Protein AF-G4ZH03-F1 (afdb_monomer_lite)

Organism: Phytophthora sojae (strain P6497) (NCBI:txid1094619)

Sequence (280 aa):
MASKRVHDSVGGTEAPPPRSKRARPSPDQEECKTDSQEQPSEVDASSPQFPRLQHVSFPVAIAALPHVLRLIDTMVVAPEEALVEATSTHQVEWVEQLLQRFDDCSLEGAMIQAATNGYTDVIELPLEHIDGYNSEDDEVEFDDNTKEFVRKAAEVAAEHGHCEAVQVLISLVMDFDWSRYSSAFYHTARGVLDAAAGRGHLNVVRFMVQHAHQYRYNQRFSIWASVDTLEHALAGGHLGVANFLIDYSDIFWNLKRAFVVAMERGLTTVADRIAGVFPA

Radius of gyration: 35.03 Å; chains: 1; bounding box: 109×68×81 Å

Secondary structure (DSSP, 8-state):
-----------------------------------------------TT-TTSTT-PPPHHHHT-HHHHHHHHHHSS-HHHHHHHHHHTT-HHHHHHHHHH-TT---HHHHHHHHHHT-HHHHHHHHHHSTTTT--SS-----HHHHHHHHHHHHHHHHHT-HHHHHHHHHHHHHHTTTTT-HHHHHHHHHHHHHHHHHT-HHHHHHHHHHHHHTT-TTHHHHS-SS-HHHHHHHHT-HHHHHHHHH-TTS---HHHHHHHHHHTT-HHHHHHHHHHS--

Structure (mmCIF, N/CA/C/O backbone):
data_AF-G4ZH03-F1
#
_entry.id   AF-G4ZH03-F1
#
loop_
_atom_site.group_PDB
_atom_site.id
_atom_site.type_symbol
_atom_site.label_atom_id
_atom_site.label_alt_id
_atom_site.label_comp_id
_atom_site.label_asym_id
_atom_site.label_entity_id
_atom_site.label_seq_id
_atom_site.pdbx_PDB_ins_code
_atom_site.Cartn_x
_atom_site.Cartn_y
_atom_site.Cartn_z
_atom_site.occupancy
_atom_site.B_iso_or_equiv
_atom_site.auth_seq_id
_atom_site.auth_comp_id
_atom_site.auth_asym_id
_atom_site.auth_atom_id
_atom_site.pdbx_PDB_model_num
ATOM 1 N N . MET A 1 1 ? -59.051 39.241 15.535 1.00 37.59 1 MET A N 1
ATOM 2 C CA . MET A 1 1 ? -60.348 39.749 16.034 1.00 37.59 1 MET A CA 1
ATOM 3 C C . MET A 1 1 ? -61.392 38.666 15.835 1.00 37.59 1 MET A C 1
ATOM 5 O O . MET A 1 1 ? -61.512 38.155 14.732 1.00 37.59 1 MET A O 1
ATOM 9 N N . ALA A 1 2 ? -62.069 38.261 16.907 1.00 40.03 2 ALA A N 1
ATOM 10 C CA . ALA A 1 2 ? -63.106 37.236 16.885 1.00 40.03 2 ALA A CA 1
ATOM 11 C C . ALA A 1 2 ? -64.421 37.774 16.294 1.00 40.03 2 ALA A C 1
ATOM 13 O O . ALA A 1 2 ? -64.786 38.917 16.569 1.00 40.03 2 ALA A O 1
ATOM 14 N N . SER A 1 3 ? -65.181 36.932 15.586 1.00 38.19 3 SER A N 1
ATOM 15 C CA . SER A 1 3 ? -66.647 37.026 15.583 1.00 38.19 3 SER A CA 1
ATOM 16 C C . SER A 1 3 ? -67.334 35.723 15.177 1.00 38.19 3 SER A C 1
ATOM 18 O O . SER A 1 3 ? -67.000 35.089 14.183 1.00 38.19 3 SER A O 1
ATOM 20 N N . LYS A 1 4 ? -68.300 35.359 16.025 1.00 39.44 4 LYS A N 1
ATOM 21 C CA . LYS A 1 4 ? -69.277 34.265 15.948 1.00 39.44 4 LYS A CA 1
ATOM 22 C C . LYS A 1 4 ? -70.401 34.581 14.945 1.00 39.44 4 LYS A C 1
ATOM 24 O O . LYS A 1 4 ? -70.803 35.739 14.879 1.00 39.44 4 LYS A O 1
ATOM 29 N N . ARG A 1 5 ? -71.032 33.544 14.371 1.00 37.03 5 ARG A N 1
ATOM 30 C CA . ARG A 1 5 ? -72.437 33.073 14.595 1.00 37.03 5 ARG A CA 1
ATOM 31 C C . ARG A 1 5 ? -72.860 32.128 13.439 1.00 37.03 5 ARG A C 1
ATOM 33 O O . ARG A 1 5 ? -72.549 32.450 12.303 1.00 37.03 5 ARG A O 1
ATOM 40 N N . VAL A 1 6 ? -73.266 30.865 13.678 1.00 39.19 6 VAL A N 1
ATOM 41 C CA . VAL A 1 6 ? -74.638 30.281 13.892 1.00 39.19 6 VAL A CA 1
ATOM 42 C C . VAL A 1 6 ? -75.653 30.691 12.799 1.00 39.19 6 VAL A C 1
ATOM 44 O O . VAL A 1 6 ? -75.675 31.872 12.486 1.00 39.19 6 VAL A O 1
ATOM 47 N N . HIS A 1 7 ? -76.500 29.878 12.143 1.00 33.81 7 HIS A N 1
ATOM 48 C CA . HIS A 1 7 ? -77.295 28.646 12.386 1.00 33.81 7 HIS A CA 1
ATOM 49 C C . HIS A 1 7 ? -77.498 27.909 11.014 1.00 33.81 7 HIS A C 1
ATOM 51 O O . HIS A 1 7 ? -77.170 28.499 9.992 1.00 33.81 7 HIS A O 1
ATOM 57 N N . ASP A 1 8 ? -77.901 26.635 10.860 1.00 34.84 8 ASP A N 1
ATOM 58 C CA . ASP A 1 8 ? -79.232 26.070 11.160 1.00 34.84 8 ASP A CA 1
ATOM 59 C C . ASP A 1 8 ? -79.299 24.526 11.044 1.00 34.84 8 ASP A C 1
ATOM 61 O O . ASP A 1 8 ? -78.566 23.899 10.279 1.00 34.84 8 ASP A O 1
ATOM 65 N N . SER A 1 9 ? -80.239 23.953 11.806 1.00 36.44 9 SER A N 1
ATOM 66 C CA . SER A 1 9 ? -80.643 22.538 11.915 1.00 36.44 9 SER A CA 1
ATOM 67 C C . SER A 1 9 ? -81.849 22.197 11.035 1.00 36.44 9 SER A C 1
ATOM 69 O O . SER A 1 9 ? -82.765 23.004 11.000 1.00 36.44 9 SER A O 1
ATOM 71 N N . VAL A 1 10 ? -81.942 20.952 10.537 1.00 38.72 10 VAL A N 1
ATOM 72 C CA . VAL A 1 10 ? -83.151 20.077 10.426 1.00 38.72 10 VAL A CA 1
ATOM 73 C C . VAL A 1 10 ? -82.599 18.642 10.238 1.00 38.72 10 VAL A C 1
ATOM 75 O O . VAL A 1 10 ? -81.635 18.495 9.500 1.00 38.72 10 VAL A O 1
ATOM 78 N N . GLY A 1 11 ? -83.022 17.514 10.822 1.00 32.78 11 GLY A N 1
ATOM 79 C CA . GLY A 1 11 ? -84.207 17.034 11.552 1.00 32.78 11 GLY A CA 1
ATOM 80 C C . GLY A 1 11 ? -84.363 15.544 11.156 1.00 32.78 11 GLY A C 1
ATOM 81 O O . GLY A 1 11 ? -84.365 15.245 9.970 1.00 32.78 11 GLY A O 1
ATOM 82 N N . GLY A 1 12 ? -84.220 14.573 12.065 1.00 33.25 12 GLY A N 1
ATOM 83 C CA . GLY A 1 12 ? -85.318 13.746 12.608 1.00 33.25 12 GLY A CA 1
ATOM 84 C C . GLY A 1 12 ? -84.914 12.253 12.541 1.00 33.25 12 GLY A C 1
ATOM 85 O O . GLY A 1 12 ? -84.505 11.793 11.484 1.00 33.25 12 GLY A O 1
ATOM 86 N N . THR A 1 13 ? -84.663 11.567 13.665 1.00 34.50 13 THR A N 1
ATOM 87 C CA . THR A 1 13 ? -85.585 10.764 14.513 1.00 34.50 13 THR A CA 1
ATOM 88 C C . THR A 1 13 ? -86.041 9.427 13.919 1.00 34.50 13 THR A C 1
ATOM 90 O O . THR A 1 13 ? -86.937 9.423 13.089 1.00 34.50 13 THR A O 1
ATOM 93 N N . GLU A 1 14 ? -85.550 8.310 14.474 1.00 34.59 14 GLU A N 1
ATOM 94 C CA . GLU A 1 14 ? -86.408 7.306 15.134 1.00 34.59 14 GLU A CA 1
ATOM 95 C C . GLU A 1 14 ? -85.600 6.368 16.055 1.00 34.59 14 GLU A C 1
ATOM 97 O O . GLU A 1 14 ? -84.402 6.166 15.870 1.00 34.59 14 GLU A O 1
ATOM 102 N N . ALA A 1 15 ? -86.256 5.899 17.120 1.00 38.66 15 ALA A N 1
ATOM 103 C CA . ALA A 1 15 ? -85.684 5.346 18.353 1.00 38.66 15 ALA A CA 1
ATOM 104 C C . ALA A 1 15 ? -86.186 3.880 18.613 1.00 38.66 15 ALA A C 1
ATOM 106 O O . ALA A 1 15 ? -86.500 3.209 17.639 1.00 38.66 15 ALA A O 1
ATOM 107 N N . PRO A 1 16 ? -86.210 3.297 19.840 1.00 50.12 16 PRO A N 1
ATOM 108 C CA . PRO A 1 16 ? -85.557 2.015 20.192 1.00 50.12 16 PRO A CA 1
ATOM 109 C C . PRO A 1 16 ? -86.577 0.969 20.770 1.00 50.12 16 PRO A C 1
ATOM 111 O O . PRO A 1 16 ? -87.725 0.999 20.340 1.00 50.12 16 PRO A O 1
ATOM 114 N N . PRO A 1 17 ? -86.340 0.243 21.898 1.00 57.06 17 PRO A N 1
ATOM 115 C CA . PRO A 1 17 ? -85.502 -0.932 22.257 1.00 57.06 17 PRO A CA 1
ATOM 116 C C . PRO A 1 17 ? -86.393 -2.198 22.572 1.00 57.06 17 PRO A C 1
ATOM 118 O O . PRO A 1 17 ? -87.499 -2.227 22.039 1.00 57.06 17 PRO A O 1
ATOM 121 N N . PRO A 1 18 ? -86.029 -3.249 23.380 1.00 45.78 18 PRO A N 1
ATOM 122 C CA . PRO A 1 18 ? -85.791 -3.183 24.846 1.00 45.78 18 PRO A CA 1
ATOM 123 C C . PRO A 1 18 ? -84.731 -4.159 25.446 1.00 45.78 18 PRO A C 1
ATOM 125 O O . PRO A 1 18 ? -84.159 -5.021 24.788 1.00 45.78 18 PRO A O 1
ATOM 128 N N . ARG A 1 19 ? -84.482 -3.982 26.757 1.00 43.66 19 ARG A N 1
ATOM 129 C CA . ARG A 1 19 ? -83.575 -4.720 27.672 1.00 43.66 19 ARG A CA 1
ATOM 130 C C . ARG A 1 19 ? -84.264 -5.883 28.419 1.00 43.66 19 ARG A C 1
ATOM 132 O O . ARG A 1 19 ? -85.450 -5.786 28.716 1.00 43.66 19 ARG A O 1
ATOM 139 N N . SER A 1 20 ? -83.469 -6.801 28.989 1.00 39.31 20 SER A N 1
ATOM 140 C CA . SER A 1 20 ? -83.768 -7.523 30.255 1.00 39.31 20 SER A CA 1
ATOM 141 C C . SER A 1 20 ? -82.471 -7.811 31.052 1.00 39.31 20 SER A C 1
ATOM 143 O O . SER A 1 20 ? -81.579 -8.467 30.533 1.00 39.31 20 SER A O 1
ATOM 145 N N . LYS A 1 21 ? -82.193 -7.099 32.166 1.00 35.06 21 LYS A N 1
ATOM 146 C CA . LYS A 1 21 ? -82.279 -7.506 33.607 1.00 35.06 21 LYS A CA 1
ATOM 147 C C . LYS A 1 21 ? -81.437 -8.759 33.972 1.00 35.06 21 LYS A C 1
ATOM 149 O O . LYS A 1 21 ? -81.804 -9.850 33.582 1.00 35.06 21 LYS A O 1
ATOM 154 N N . ARG A 1 22 ? -80.230 -8.618 34.556 1.00 35.16 22 ARG A N 1
ATOM 155 C CA . ARG A 1 22 ? -79.824 -8.488 35.994 1.00 35.16 22 ARG A CA 1
ATOM 156 C C . ARG A 1 22 ? -79.696 -9.830 36.747 1.00 35.16 22 ARG A C 1
ATOM 158 O O . ARG A 1 22 ? -80.719 -10.427 37.035 1.00 35.16 22 ARG A O 1
ATOM 165 N N . ALA A 1 23 ? -78.483 -10.164 37.218 1.00 31.31 23 ALA A N 1
ATOM 166 C CA . ALA A 1 23 ? -78.208 -10.699 38.568 1.00 31.31 23 ALA A CA 1
ATOM 167 C C . ALA A 1 23 ? -76.690 -10.692 38.884 1.00 31.31 23 ALA A C 1
ATOM 169 O O . ALA A 1 23 ? -75.885 -11.118 38.065 1.00 31.31 23 ALA A O 1
ATOM 170 N N . ARG A 1 24 ? -76.321 -10.202 40.075 1.00 38.62 24 ARG A N 1
ATOM 171 C CA . ARG A 1 24 ? -75.054 -10.476 40.789 1.00 38.62 24 ARG A CA 1
ATOM 172 C C . ARG A 1 24 ? -75.364 -11.508 41.882 1.00 38.62 24 ARG A C 1
ATOM 174 O O . ARG A 1 24 ? -76.485 -11.478 42.393 1.00 38.62 24 ARG A O 1
ATOM 181 N N . PRO A 1 25 ? -74.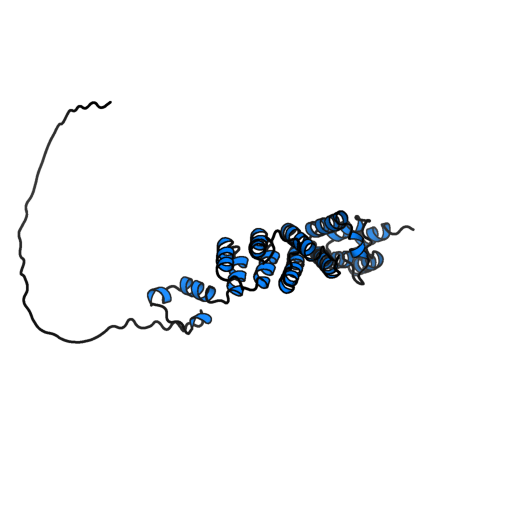358 -12.258 42.350 1.00 34.28 25 PRO A N 1
ATOM 182 C CA . PRO A 1 25 ? -74.110 -12.274 43.791 1.00 34.28 25 PRO A CA 1
ATOM 183 C C . PRO A 1 25 ? -72.637 -12.000 44.140 1.00 34.28 25 PRO A C 1
ATOM 185 O O . PRO A 1 25 ? -71.744 -12.133 43.306 1.00 34.28 25 PRO A O 1
ATOM 188 N N . SER A 1 26 ? -72.433 -11.531 45.370 1.00 34.38 26 SER A N 1
ATOM 189 C CA . SER A 1 26 ? -71.150 -11.187 46.004 1.00 34.38 26 SER A CA 1
ATOM 190 C C . SER A 1 26 ? -70.662 -12.366 46.898 1.00 34.38 26 SER A C 1
ATOM 192 O O . SER A 1 26 ? -71.326 -13.402 46.889 1.00 34.38 26 SER A O 1
ATOM 194 N N . PRO A 1 27 ? -69.513 -12.248 47.600 1.00 51.78 27 PRO A N 1
ATOM 195 C CA . PRO A 1 27 ? -68.621 -13.351 47.975 1.00 51.78 27 PRO A CA 1
ATOM 196 C C . PRO A 1 27 ? -69.028 -14.058 49.270 1.00 51.78 27 PRO A C 1
ATOM 198 O O . PRO A 1 27 ? -69.738 -13.461 50.067 1.00 51.78 27 PRO A O 1
ATOM 201 N N . ASP A 1 28 ? -68.509 -15.271 49.479 1.00 32.44 28 ASP A N 1
ATOM 202 C CA . ASP A 1 28 ? -68.025 -15.766 50.774 1.00 32.44 28 ASP A CA 1
ATOM 203 C C . ASP A 1 28 ? -67.171 -17.039 50.582 1.00 32.44 28 ASP A C 1
ATOM 205 O O . ASP A 1 28 ? -67.213 -17.687 49.537 1.00 32.44 28 ASP A O 1
ATOM 209 N N . GLN A 1 29 ? -66.324 -17.272 51.583 1.00 33.84 29 GLN A N 1
ATOM 210 C CA . GLN A 1 29 ? -65.170 -18.177 51.726 1.00 33.84 29 GLN A CA 1
ATOM 211 C C . GLN A 1 29 ? -65.578 -19.666 51.562 1.00 33.84 29 GLN A C 1
ATOM 213 O O . GLN A 1 29 ? -66.751 -19.987 51.689 1.00 33.84 29 GLN A O 1
ATOM 218 N N . GLU A 1 30 ? -64.728 -20.649 51.234 1.00 30.81 30 GLU A N 1
ATOM 219 C CA . GLU A 1 30 ? -63.523 -21.102 51.941 1.00 30.81 30 GLU A CA 1
ATOM 220 C C . GLU A 1 30 ? -62.939 -22.353 51.207 1.00 30.81 30 GLU A C 1
ATOM 222 O O . GLU A 1 30 ? -63.647 -23.006 50.442 1.00 30.81 30 GLU A O 1
ATOM 227 N N . GLU A 1 31 ? -61.676 -22.697 51.498 1.00 30.06 31 GLU A N 1
ATOM 228 C CA . GLU A 1 31 ? -60.995 -24.006 51.311 1.00 30.06 31 GLU A CA 1
ATOM 229 C C . GLU A 1 31 ? -60.071 -24.293 50.094 1.00 30.06 31 GLU A C 1
ATOM 231 O O . GLU A 1 31 ? -60.436 -24.764 49.020 1.00 30.06 31 GLU A O 1
ATOM 236 N N . CYS A 1 32 ? -58.788 -24.067 50.399 1.00 27.78 32 CYS A N 1
ATOM 237 C CA . CYS A 1 32 ? -57.536 -24.750 50.050 1.00 27.78 32 CYS A CA 1
ATOM 238 C C . CYS A 1 32 ? -57.583 -26.128 49.341 1.00 27.78 32 CYS A C 1
ATOM 240 O O . CYS A 1 32 ? -58.191 -27.068 49.852 1.00 27.78 32 CYS A O 1
ATOM 242 N N . LYS A 1 33 ? -56.770 -26.283 48.275 1.00 30.16 33 LYS A N 1
ATOM 243 C CA . LYS A 1 33 ? -55.969 -27.496 47.970 1.00 30.16 33 LYS A CA 1
ATOM 244 C C . LYS A 1 33 ? -54.867 -27.221 46.921 1.00 30.16 33 LYS A C 1
ATOM 246 O O . LYS A 1 33 ? -55.130 -27.166 45.729 1.00 30.16 33 LYS A O 1
ATOM 251 N N . THR A 1 34 ? -53.666 -26.974 47.451 1.00 29.42 34 THR A N 1
ATOM 252 C CA . THR A 1 34 ? -52.316 -27.464 47.070 1.00 29.42 34 THR A CA 1
ATOM 253 C C . THR A 1 34 ? -51.963 -27.849 45.623 1.00 29.42 34 THR A C 1
ATOM 255 O O . THR A 1 34 ? -52.596 -28.726 45.045 1.00 29.42 34 THR A O 1
ATOM 258 N N . ASP A 1 35 ? -50.813 -27.298 45.200 1.00 31.41 35 ASP A N 1
ATOM 259 C CA . ASP A 1 35 ? -49.758 -27.821 44.308 1.00 31.41 35 ASP A CA 1
ATOM 260 C C . ASP A 1 35 ? -50.177 -28.363 42.934 1.00 31.41 35 ASP A C 1
ATOM 262 O O . ASP A 1 35 ? -50.787 -29.415 42.790 1.00 31.41 35 ASP A O 1
ATOM 266 N N . SER A 1 36 ? -49.729 -27.749 41.839 1.00 30.64 36 SER A N 1
ATOM 267 C CA . SER A 1 36 ? -48.338 -27.926 41.410 1.00 30.64 36 SER A CA 1
ATOM 268 C C . SER A 1 36 ? -47.853 -26.747 40.562 1.00 30.64 36 SER A C 1
ATOM 270 O O . SER A 1 36 ? -48.523 -26.323 39.623 1.00 30.64 36 SER A O 1
ATOM 272 N N . GLN A 1 37 ? -46.666 -26.241 40.894 1.00 31.97 37 GLN A N 1
ATOM 273 C CA . GLN A 1 37 ? -45.878 -25.326 40.073 1.00 31.97 37 GLN A CA 1
ATOM 274 C C . GLN A 1 37 ? -45.575 -25.978 38.713 1.00 31.97 37 GLN A C 1
ATOM 276 O O . GLN A 1 37 ? -44.757 -26.892 38.639 1.00 31.97 37 GLN A O 1
ATOM 281 N N . GLU A 1 38 ? -46.172 -25.484 37.628 1.00 36.06 38 GLU A N 1
ATOM 282 C CA . GLU A 1 38 ? -45.558 -25.604 36.303 1.00 36.06 38 GLU A CA 1
ATOM 283 C C . GLU A 1 38 ? -44.379 -24.627 36.258 1.00 36.06 38 GLU A C 1
ATOM 285 O O . GLU A 1 38 ? -44.519 -23.438 35.969 1.00 36.06 38 GLU A O 1
ATOM 290 N N . GLN A 1 39 ? -43.198 -25.130 36.620 1.00 30.47 39 GLN A N 1
ATOM 291 C CA . GLN A 1 39 ? -41.945 -24.504 36.220 1.00 30.47 39 GLN A CA 1
ATOM 292 C C . GLN A 1 39 ? -41.901 -24.479 34.683 1.00 30.47 39 GLN A C 1
ATOM 294 O O . GLN A 1 39 ? -42.125 -25.527 34.069 1.00 30.47 39 GLN A O 1
ATOM 299 N N . PRO A 1 40 ? -41.611 -23.336 34.034 1.00 35.59 40 PRO A N 1
ATOM 300 C CA . PRO A 1 40 ? -41.305 -23.331 32.614 1.00 35.59 40 PRO A CA 1
ATOM 301 C C . PRO A 1 40 ? -40.044 -24.169 32.435 1.00 35.59 40 PRO A C 1
ATOM 303 O O . PRO A 1 40 ? -38.983 -23.804 32.937 1.00 35.59 40 PRO A O 1
ATOM 306 N N . SER A 1 41 ? -40.189 -25.317 31.780 1.00 39.25 41 SER A N 1
ATOM 307 C CA . SER A 1 41 ? -39.089 -26.215 31.452 1.00 39.25 41 SER A CA 1
ATOM 308 C C . SER A 1 41 ? -37.983 -25.420 30.764 1.00 39.25 41 SER A C 1
ATOM 310 O O . SER A 1 41 ? -38.211 -24.848 29.693 1.00 39.25 41 SER A O 1
ATOM 312 N N . GLU A 1 42 ? -36.814 -25.375 31.398 1.00 43.22 42 GLU A N 1
ATOM 313 C CA . GLU A 1 42 ? -35.584 -24.846 30.826 1.00 43.22 42 GLU A CA 1
ATOM 314 C C . GLU A 1 42 ? -35.342 -25.559 29.494 1.00 43.22 42 GLU A C 1
ATOM 316 O O . GLU A 1 42 ? -35.106 -26.767 29.441 1.00 43.22 42 GLU A O 1
ATOM 321 N N . VAL A 1 43 ? -35.495 -24.822 28.394 1.00 46.50 43 VAL A N 1
ATOM 322 C CA . VAL A 1 43 ? -35.087 -25.307 27.080 1.00 46.50 43 VAL A CA 1
ATOM 323 C C . VAL A 1 43 ? -33.572 -25.318 27.120 1.00 46.50 43 VAL A C 1
ATOM 325 O O . VAL A 1 43 ? -32.944 -24.262 27.161 1.00 46.50 43 VAL A O 1
ATOM 328 N N . ASP A 1 44 ? -33.015 -26.520 27.192 1.00 44.78 44 ASP A N 1
ATOM 329 C CA . ASP A 1 44 ? -31.584 -26.757 27.197 1.00 44.78 44 ASP A CA 1
ATOM 330 C C . ASP A 1 44 ? -30.970 -26.103 25.949 1.00 44.78 44 ASP A C 1
ATOM 332 O O . ASP A 1 44 ? -31.150 -26.563 24.818 1.00 44.78 44 ASP A O 1
ATOM 336 N N . ALA A 1 45 ? -30.284 -24.976 26.155 1.00 46.56 45 ALA A N 1
ATOM 337 C CA . ALA A 1 45 ? -29.610 -24.211 25.110 1.00 46.56 45 ALA A CA 1
ATOM 338 C C . ALA A 1 45 ? -28.376 -24.950 24.548 1.00 46.56 45 ALA A C 1
ATOM 340 O O . ALA A 1 45 ? -27.668 -24.405 23.702 1.00 46.56 45 ALA A O 1
ATOM 341 N N . SER A 1 46 ? -28.151 -26.205 24.959 1.00 48.03 46 SER A N 1
ATOM 342 C CA . SER A 1 46 ? -27.103 -27.132 24.507 1.00 48.03 46 SER A CA 1
ATOM 343 C C . SER A 1 46 ? -27.259 -27.604 23.052 1.00 48.03 46 SER A C 1
ATOM 345 O O . SER A 1 46 ? -26.980 -28.754 22.712 1.00 48.03 46 SER A O 1
ATOM 347 N N . SER A 1 47 ? -27.700 -26.727 22.149 1.00 53.44 47 SER A N 1
ATOM 348 C CA . SER A 1 47 ? -27.604 -26.983 20.715 1.00 53.44 47 SER A CA 1
ATOM 349 C C . SER A 1 47 ? -26.161 -26.737 20.250 1.00 53.44 47 SER A C 1
ATOM 351 O O . SER A 1 47 ? -25.607 -25.675 20.532 1.00 53.44 47 SER A O 1
ATOM 353 N N . PRO A 1 48 ? -25.550 -27.638 19.454 1.00 56.47 48 PRO A N 1
ATOM 354 C CA . PRO A 1 48 ? -24.189 -27.468 18.920 1.00 56.47 48 PRO A CA 1
ATOM 355 C C . PRO A 1 48 ? -24.047 -26.292 17.933 1.00 56.47 48 PRO A C 1
ATOM 357 O O . PRO A 1 48 ? -22.986 -26.094 17.351 1.00 56.47 48 PRO A O 1
ATOM 360 N N . GLN A 1 49 ? -25.119 -25.526 17.724 1.00 67.31 49 GLN A N 1
ATOM 361 C CA . GLN A 1 49 ? -25.203 -24.408 16.795 1.00 67.31 49 GLN A CA 1
ATOM 362 C C . GLN A 1 49 ? -24.593 -23.107 17.347 1.00 67.31 49 GLN A C 1
ATOM 364 O O . GLN A 1 49 ? -24.215 -22.260 16.545 1.00 67.31 49 GLN A O 1
ATOM 369 N N . PHE A 1 50 ? -24.464 -22.963 18.675 1.00 72.00 50 PHE A N 1
ATOM 370 C CA . PHE A 1 50 ? -23.949 -21.753 19.341 1.00 72.00 50 PHE A CA 1
ATOM 371 C C . PHE A 1 50 ? -22.907 -22.128 20.408 1.00 72.00 50 PHE A C 1
ATOM 373 O O . PHE A 1 50 ? -23.234 -22.253 21.592 1.00 72.00 50 PHE A O 1
ATOM 380 N N . PRO A 1 51 ? -21.655 -22.409 20.005 1.00 69.00 51 PRO A N 1
ATOM 381 C CA . PRO A 1 51 ? -20.641 -22.973 20.890 1.00 69.00 51 PRO A CA 1
ATOM 382 C C . PRO A 1 51 ? -20.243 -22.047 22.044 1.00 69.00 51 PRO A C 1
ATOM 384 O O . PRO A 1 51 ? -19.808 -22.543 23.081 1.00 69.00 51 PRO A O 1
ATOM 387 N N . ARG A 1 52 ? -20.423 -20.727 21.907 1.00 69.06 52 ARG A N 1
ATOM 388 C CA . ARG A 1 52 ? -20.044 -19.750 22.939 1.00 69.06 52 ARG A CA 1
ATOM 389 C C . ARG A 1 52 ? -21.159 -19.520 23.961 1.00 69.06 52 ARG A C 1
ATOM 391 O O . ARG A 1 52 ? -20.901 -19.006 25.045 1.00 69.06 52 ARG A O 1
ATOM 398 N N . LEU A 1 53 ? -22.382 -19.956 23.656 1.00 77.50 53 LEU A N 1
ATOM 399 C CA . LEU A 1 53 ? -23.558 -19.817 24.520 1.00 77.50 53 LEU A CA 1
ATOM 400 C C . LEU A 1 53 ? -23.905 -21.082 25.319 1.00 77.50 53 LEU A C 1
ATOM 402 O O . LEU A 1 53 ? -24.872 -21.074 26.075 1.00 77.50 53 LEU A O 1
ATOM 406 N N . GLN A 1 54 ? -23.109 -22.152 25.204 1.00 68.31 54 GLN A N 1
ATOM 407 C CA . GLN A 1 54 ? -23.398 -23.473 25.795 1.00 68.31 54 GLN A CA 1
ATOM 408 C C . GLN A 1 54 ? -23.557 -23.476 27.323 1.00 68.31 54 GLN A C 1
ATOM 410 O O . GLN A 1 54 ? -24.130 -24.406 27.883 1.00 68.31 54 GLN A O 1
ATOM 415 N N . HIS A 1 55 ? -23.046 -22.456 28.011 1.00 70.44 55 HIS A N 1
ATOM 416 C CA . HIS A 1 55 ? -23.106 -22.344 29.471 1.00 70.44 55 HIS A CA 1
ATOM 417 C C . HIS A 1 55 ? -24.019 -21.208 29.953 1.00 70.44 55 HIS A C 1
ATOM 419 O O . HIS A 1 55 ? -24.041 -20.905 31.145 1.00 70.44 55 HIS A O 1
ATOM 425 N N . VAL A 1 56 ? -24.767 -20.572 29.043 1.00 75.00 56 VAL A N 1
ATOM 426 C CA . VAL A 1 56 ? -25.631 -19.426 29.344 1.00 75.00 56 VAL A CA 1
ATOM 427 C C . VAL A 1 56 ? -27.094 -19.823 29.174 1.00 75.00 56 VAL A C 1
ATOM 429 O O . VAL A 1 56 ? -27.541 -20.190 28.090 1.00 75.00 56 VAL A O 1
ATOM 432 N N . SER A 1 57 ? -27.868 -19.725 30.254 1.00 79.25 57 SER A N 1
ATOM 433 C CA . SER A 1 57 ? -29.310 -19.970 30.236 1.00 79.25 57 SER A CA 1
ATOM 434 C C . SER A 1 57 ? -30.063 -18.706 29.818 1.00 79.25 57 SER A C 1
ATOM 436 O O . SER A 1 57 ? -30.040 -17.700 30.533 1.00 79.25 57 SER A O 1
ATOM 438 N N . PHE A 1 58 ? -30.771 -18.760 28.691 1.00 81.31 58 PHE A N 1
ATOM 439 C CA . PHE A 1 58 ? -31.646 -17.676 28.243 1.00 81.31 58 PHE A CA 1
ATOM 440 C C . PHE A 1 58 ? -33.104 -17.940 28.641 1.00 81.31 58 PHE A C 1
ATOM 442 O O . PHE A 1 58 ? -33.545 -19.090 28.629 1.00 81.31 58 PHE A O 1
ATOM 449 N N . PRO A 1 59 ? -33.900 -16.892 28.930 1.00 88.88 59 PRO A N 1
ATOM 450 C CA . PRO A 1 59 ? -35.347 -17.027 29.048 1.00 88.88 59 PRO A CA 1
ATOM 451 C C . PRO A 1 59 ? -35.947 -17.702 27.808 1.00 88.88 59 PRO A C 1
ATOM 453 O O . PRO A 1 59 ? -35.527 -17.416 26.686 1.00 88.88 59 PRO A O 1
ATOM 456 N N . VAL A 1 60 ? -36.981 -18.531 27.994 1.00 83.12 60 VAL A N 1
ATOM 457 C CA . VAL A 1 60 ? -37.618 -19.343 26.931 1.00 83.12 60 VAL A CA 1
ATOM 458 C C . VAL A 1 60 ? -37.963 -18.524 25.677 1.00 83.12 60 VAL A C 1
ATOM 460 O O . VAL A 1 60 ? -37.769 -18.988 24.557 1.00 83.12 60 VAL A O 1
ATOM 463 N N . ALA A 1 61 ? -38.420 -17.281 25.853 1.00 85.19 61 ALA A N 1
ATOM 464 C CA . ALA A 1 61 ? -38.762 -16.384 24.748 1.00 85.19 61 ALA A CA 1
ATOM 465 C C . ALA A 1 61 ? -37.560 -16.009 23.860 1.00 85.19 61 ALA A C 1
ATOM 467 O O . ALA A 1 61 ? -37.725 -15.839 22.658 1.00 85.19 61 ALA A O 1
ATOM 468 N N . ILE A 1 62 ? -36.364 -15.889 24.441 1.00 81.19 62 ILE A N 1
ATOM 469 C CA . ILE A 1 62 ? -35.123 -15.562 23.725 1.00 81.19 62 ILE A CA 1
ATOM 470 C C . ILE A 1 62 ? -34.505 -16.838 23.145 1.00 81.19 62 ILE A C 1
ATOM 472 O O . ILE A 1 62 ? -34.081 -16.842 21.992 1.00 81.19 62 ILE A O 1
ATOM 476 N N . ALA A 1 63 ? -34.534 -17.941 23.900 1.00 82.69 63 ALA A N 1
ATOM 477 C CA . ALA A 1 63 ? -34.056 -19.245 23.439 1.00 82.69 63 ALA A CA 1
ATOM 478 C C . ALA A 1 63 ? -34.805 -19.746 22.184 1.00 82.69 63 ALA A C 1
ATOM 480 O O . ALA A 1 63 ? -34.234 -20.430 21.339 1.00 82.69 63 ALA A O 1
ATOM 481 N N . ALA A 1 64 ? -36.077 -19.363 22.027 1.00 84.25 64 ALA A N 1
ATOM 482 C CA . ALA A 1 64 ? -36.908 -19.708 20.875 1.00 84.25 64 ALA A CA 1
ATOM 483 C C . ALA A 1 64 ? -36.609 -18.896 19.597 1.00 84.25 64 ALA A C 1
ATOM 485 O O . ALA A 1 64 ? -37.253 -19.125 18.571 1.00 84.25 64 ALA A O 1
ATOM 486 N N . LEU A 1 65 ? -35.668 -17.944 19.631 1.00 86.31 65 LEU A N 1
ATOM 487 C CA . LEU A 1 65 ? -35.333 -17.060 18.511 1.00 86.31 65 LEU A CA 1
ATOM 488 C C . LEU A 1 65 ? -33.896 -17.336 18.018 1.00 86.31 65 LEU A C 1
ATOM 490 O O . LEU A 1 65 ? -32.960 -16.659 18.444 1.00 86.31 65 LEU A O 1
ATOM 494 N N . PRO A 1 66 ? -33.682 -18.270 17.066 1.00 81.25 66 PRO A N 1
ATOM 495 C CA . PRO A 1 66 ? -32.337 -18.667 16.629 1.00 81.25 66 PRO A CA 1
ATOM 496 C C . PRO A 1 66 ? -31.515 -17.524 16.025 1.00 81.25 66 PRO A C 1
ATOM 498 O O . PRO A 1 66 ? -30.296 -17.505 16.139 1.00 81.25 66 PRO A O 1
ATOM 501 N N . HIS A 1 67 ? -32.172 -16.552 15.386 1.00 80.69 67 HIS A N 1
ATOM 502 C CA . HIS A 1 67 ? -31.508 -15.366 14.842 1.00 80.69 67 HIS A CA 1
ATOM 503 C C . HIS A 1 67 ? -31.009 -14.425 15.947 1.00 80.69 67 HIS A C 1
ATOM 505 O O . HIS A 1 67 ? -29.958 -13.818 15.769 1.00 80.69 67 HIS A O 1
ATOM 511 N N . VAL A 1 68 ? -31.724 -14.341 17.078 1.00 82.50 68 VAL A N 1
ATOM 512 C CA . VAL A 1 68 ? -31.303 -13.578 18.263 1.00 82.50 68 VAL A CA 1
ATOM 513 C C . VAL A 1 68 ? -30.170 -14.304 18.975 1.00 82.50 68 VAL A C 1
ATOM 515 O O . VAL A 1 68 ? -29.171 -13.674 19.286 1.00 82.50 68 VAL A O 1
ATOM 518 N N . LEU A 1 69 ? -30.271 -15.622 19.169 1.00 83.00 69 LEU A N 1
ATOM 519 C CA . LEU A 1 69 ? -29.177 -16.414 19.741 1.00 83.00 69 LEU A CA 1
ATOM 520 C C . LEU A 1 69 ? -27.911 -16.345 18.887 1.00 83.00 69 LEU A C 1
ATOM 522 O O . LEU A 1 69 ? -26.834 -16.181 19.440 1.00 83.00 69 LEU A O 1
ATOM 526 N N . ARG A 1 70 ? -28.033 -16.384 17.554 1.00 73.56 70 ARG A N 1
ATOM 527 C CA . ARG A 1 70 ? -26.902 -16.150 16.651 1.00 73.56 70 ARG A CA 1
ATOM 528 C C . ARG A 1 70 ? -26.312 -14.762 16.858 1.00 73.56 70 ARG A C 1
ATOM 530 O O . ARG A 1 70 ? -25.108 -14.654 16.977 1.00 73.56 70 ARG A O 1
ATOM 537 N N . LEU A 1 71 ? -27.145 -13.723 16.938 1.00 69.56 71 LEU A N 1
ATOM 538 C CA . LEU A 1 71 ? -26.670 -12.364 17.194 1.00 69.56 71 LEU A CA 1
ATOM 539 C C . LEU A 1 71 ? -25.925 -12.282 18.534 1.00 69.56 71 LEU A C 1
ATOM 541 O O . LEU A 1 71 ? -24.854 -11.703 18.594 1.00 69.56 71 LEU A O 1
ATOM 545 N N . ILE A 1 72 ? -26.450 -12.913 19.587 1.00 78.44 72 ILE A N 1
ATOM 546 C CA . ILE A 1 72 ? -25.812 -12.946 20.906 1.00 78.44 72 ILE A CA 1
ATOM 547 C C . ILE A 1 72 ? -24.502 -13.749 20.859 1.00 78.44 72 ILE A C 1
ATOM 549 O O . ILE A 1 72 ? -23.497 -13.264 21.352 1.00 78.44 72 ILE A O 1
ATOM 553 N N . ASP A 1 73 ? -24.459 -14.923 20.226 1.00 75.81 73 ASP A N 1
ATOM 554 C CA . ASP A 1 73 ? -23.236 -15.730 20.040 1.00 75.81 73 ASP A CA 1
ATOM 555 C C . ASP A 1 73 ? -22.173 -14.966 19.222 1.00 75.81 73 ASP A C 1
ATOM 557 O O . ASP A 1 73 ? -20.984 -15.017 19.538 1.00 75.81 73 ASP A O 1
ATOM 561 N N . THR A 1 74 ? -22.617 -14.181 18.230 1.00 64.31 74 THR A N 1
ATOM 562 C CA . THR A 1 74 ? -21.813 -13.242 17.425 1.00 64.31 74 THR A CA 1
ATOM 563 C C . THR A 1 74 ? -21.439 -11.954 18.170 1.00 64.31 74 THR A C 1
ATOM 565 O O . THR A 1 74 ? -20.550 -11.247 17.717 1.00 64.31 74 THR A O 1
ATOM 568 N N . MET A 1 75 ? -22.063 -11.629 19.304 1.00 64.31 75 MET A N 1
ATOM 569 C CA . MET A 1 75 ? -21.714 -10.462 20.133 1.00 64.31 75 MET A CA 1
ATOM 570 C C . MET A 1 75 ? -20.975 -10.835 21.426 1.00 64.31 75 MET A C 1
ATOM 572 O O . MET A 1 75 ? -20.336 -9.978 22.025 1.00 64.31 75 MET A O 1
ATOM 576 N N . VAL A 1 76 ? -20.999 -12.105 21.846 1.00 68.38 76 VAL A N 1
ATOM 577 C CA . VAL A 1 76 ? -20.224 -12.664 22.980 1.00 68.38 76 VAL A CA 1
ATOM 578 C C . VAL A 1 76 ? -18.769 -12.949 22.569 1.00 68.38 76 VAL A C 1
ATOM 580 O O . VAL A 1 76 ? -18.071 -13.796 23.123 1.00 68.38 76 VAL A O 1
ATOM 583 N N . VAL A 1 77 ? -18.286 -12.234 21.564 1.00 71.06 77 VAL A N 1
ATOM 584 C CA . VAL A 1 77 ? -16.937 -12.386 21.044 1.00 71.06 77 VAL A CA 1
ATOM 585 C C . VAL A 1 77 ? -16.002 -11.418 21.745 1.00 71.06 77 VAL A C 1
ATOM 587 O O . VAL A 1 77 ? -16.443 -10.399 22.276 1.00 71.06 77 VAL A O 1
ATOM 590 N N . ALA A 1 78 ? -14.710 -11.742 21.759 1.00 78.75 78 ALA A N 1
ATOM 591 C CA . ALA A 1 78 ? -13.687 -10.779 22.131 1.00 78.75 78 ALA A CA 1
ATOM 592 C C . ALA A 1 78 ? -13.892 -9.478 21.317 1.00 78.75 78 ALA A C 1
ATOM 594 O O . ALA A 1 78 ? -14.280 -9.561 20.143 1.00 78.75 78 ALA A O 1
ATOM 595 N N . PRO A 1 79 ? -13.712 -8.290 21.922 1.00 80.44 79 PRO A N 1
ATOM 596 C CA . PRO A 1 79 ? -14.027 -7.016 21.275 1.00 80.44 79 PRO A CA 1
ATOM 597 C C . PRO A 1 79 ? -13.296 -6.841 19.936 1.00 80.44 79 PRO A C 1
ATOM 599 O O . PRO A 1 79 ? -13.848 -6.242 19.019 1.00 80.44 79 PRO A O 1
ATOM 602 N N . GLU A 1 80 ? -12.116 -7.445 19.778 1.00 84.38 80 GLU A N 1
ATOM 603 C CA . GLU A 1 80 ? -11.338 -7.446 18.538 1.00 84.38 80 GLU A CA 1
ATOM 604 C C . GLU A 1 80 ? -12.048 -8.207 17.407 1.00 84.38 80 GLU A C 1
ATOM 606 O O . GLU A 1 80 ? -12.126 -7.729 16.278 1.00 84.38 80 GLU A O 1
ATOM 611 N N . GLU A 1 81 ? -12.613 -9.383 17.693 1.00 84.38 81 GLU A N 1
ATOM 612 C CA . GLU A 1 81 ? -13.371 -10.160 16.703 1.00 84.38 81 GLU A CA 1
ATOM 613 C C . GLU A 1 81 ? -14.699 -9.469 16.356 1.00 84.38 81 GLU A C 1
ATOM 615 O O . GLU A 1 81 ? -15.119 -9.488 15.199 1.00 84.38 81 GLU A O 1
ATOM 620 N N . ALA A 1 82 ? -15.347 -8.827 17.336 1.00 85.25 82 ALA A N 1
ATOM 621 C CA . ALA A 1 82 ? -16.541 -8.020 17.089 1.00 85.25 82 ALA A CA 1
ATOM 622 C C . ALA A 1 82 ? -16.224 -6.817 16.186 1.00 85.25 82 ALA A C 1
ATOM 624 O O . ALA A 1 82 ? -16.998 -6.510 15.282 1.00 85.25 82 ALA A O 1
ATOM 625 N N . LEU A 1 83 ? -15.065 -6.179 16.379 1.00 88.69 83 LEU A N 1
ATOM 626 C CA . LEU A 1 83 ? -14.600 -5.072 15.545 1.00 88.69 83 LEU A CA 1
ATOM 627 C C . LEU A 1 83 ? -14.302 -5.531 14.110 1.00 88.69 83 LEU A C 1
ATOM 629 O O . LEU A 1 83 ? -14.689 -4.863 13.149 1.00 88.69 83 LEU A O 1
ATOM 633 N N . VAL A 1 84 ? -13.675 -6.701 13.950 1.00 90.00 84 VAL A N 1
ATOM 634 C CA . VAL A 1 84 ? -13.450 -7.324 12.635 1.00 90.00 84 VAL A CA 1
ATOM 635 C C . VAL A 1 84 ? -14.774 -7.624 11.932 1.00 90.00 84 VAL A C 1
ATOM 637 O O . VAL A 1 84 ? -14.894 -7.345 10.742 1.00 90.00 84 VAL A O 1
ATOM 640 N N . GLU A 1 85 ? -15.777 -8.146 12.640 1.00 88.25 85 GLU A N 1
ATOM 641 C CA . GLU A 1 85 ? -17.096 -8.445 12.064 1.00 88.25 85 GLU A CA 1
ATOM 642 C C . GLU A 1 85 ? -17.891 -7.172 11.718 1.00 88.25 85 GLU A C 1
ATOM 644 O O . GLU A 1 85 ? -18.530 -7.077 10.666 1.00 88.25 85 GLU A O 1
ATOM 649 N N . ALA A 1 86 ? -17.818 -6.144 12.563 1.00 90.38 86 ALA A N 1
ATOM 650 C CA . ALA A 1 86 ? -18.408 -4.842 12.269 1.00 90.38 86 ALA A CA 1
ATOM 651 C C . ALA A 1 86 ? -17.791 -4.231 11.002 1.00 90.38 86 ALA A C 1
ATOM 653 O O . ALA A 1 86 ? -18.504 -3.755 10.117 1.00 90.38 86 ALA A O 1
ATOM 654 N N . THR A 1 87 ? -16.469 -4.343 10.869 1.00 91.81 87 THR A N 1
ATOM 655 C CA . THR A 1 87 ? -15.727 -3.914 9.680 1.00 91.81 87 THR A CA 1
ATOM 656 C C . THR A 1 87 ? -16.082 -4.764 8.459 1.00 91.81 87 THR A C 1
ATOM 658 O O . THR A 1 87 ? -16.315 -4.220 7.383 1.00 91.81 87 THR A O 1
ATOM 661 N N . SER A 1 88 ? -16.166 -6.094 8.596 1.00 89.38 88 SER A N 1
ATOM 662 C CA . SER A 1 88 ? -16.478 -7.013 7.490 1.00 89.38 88 SER A CA 1
ATOM 663 C C . SER A 1 88 ? -17.865 -6.745 6.898 1.00 89.38 88 SER A C 1
ATOM 665 O O . SER A 1 88 ? -18.060 -6.850 5.686 1.00 89.38 88 SER A O 1
ATOM 667 N N . THR A 1 89 ? -18.805 -6.329 7.748 1.00 89.94 89 THR A N 1
ATOM 668 C CA . THR A 1 89 ? -20.171 -5.948 7.373 1.00 89.94 89 THR A CA 1
ATOM 669 C C . THR A 1 89 ? -20.331 -4.462 7.035 1.00 89.94 89 THR A C 1
ATOM 671 O O . THR A 1 89 ? -21.441 -4.042 6.711 1.00 89.94 89 THR A O 1
ATOM 674 N N . HIS A 1 90 ? -19.241 -3.683 7.073 1.00 92.62 90 HIS A N 1
ATOM 675 C CA . HIS A 1 90 ? -19.197 -2.232 6.832 1.00 92.62 90 HIS A CA 1
ATOM 676 C C . HIS A 1 90 ? -20.179 -1.430 7.708 1.00 92.62 90 HIS A C 1
ATOM 678 O O . HIS A 1 90 ? -20.749 -0.423 7.294 1.00 92.62 90 HIS A O 1
ATOM 684 N N . GLN A 1 91 ? -20.407 -1.881 8.942 1.00 90.19 91 GLN A N 1
ATOM 685 C CA . GLN A 1 91 ? -21.283 -1.201 9.896 1.00 90.19 91 GLN A CA 1
ATOM 686 C C . GLN A 1 91 ? -20.508 -0.123 10.658 1.00 90.19 91 GLN A C 1
ATOM 688 O O . GLN A 1 91 ? -20.100 -0.322 11.798 1.00 90.19 91 GLN A O 1
ATOM 693 N N . VAL A 1 92 ? -20.328 1.031 10.017 1.00 91.31 92 VAL A N 1
ATOM 694 C CA . VAL A 1 92 ? -19.550 2.179 10.519 1.00 91.31 92 VAL A CA 1
ATOM 695 C C . VAL A 1 92 ? -19.975 2.609 11.933 1.00 91.31 92 VAL A C 1
ATOM 697 O O . VAL A 1 92 ? -19.137 2.703 12.823 1.00 91.31 92 VAL A O 1
ATOM 700 N N . GLU A 1 93 ? -21.281 2.769 12.181 1.00 89.75 93 GLU A N 1
ATOM 701 C CA . GLU A 1 93 ? -21.804 3.130 13.514 1.00 89.75 93 GLU A CA 1
ATOM 702 C C . GLU A 1 93 ? -21.502 2.061 14.575 1.00 89.75 93 GLU A C 1
ATOM 704 O O . GLU A 1 93 ? -21.313 2.374 15.749 1.00 89.75 93 GLU A O 1
ATOM 709 N N . TRP A 1 94 ? -21.472 0.785 14.179 1.00 88.88 94 TRP A N 1
ATOM 710 C CA . TRP A 1 94 ? -21.154 -0.305 15.097 1.00 88.88 94 TRP A CA 1
ATOM 711 C C . TRP A 1 94 ? -19.660 -0.318 15.432 1.00 88.88 94 TRP A C 1
ATOM 713 O O . TRP A 1 94 ? -19.309 -0.495 16.597 1.00 88.88 94 TRP A O 1
ATOM 723 N N . VAL A 1 95 ? -18.794 -0.059 14.447 1.00 89.44 95 VAL A N 1
ATOM 724 C CA . VAL A 1 95 ? -17.352 0.133 14.666 1.00 89.44 95 VAL A CA 1
ATOM 725 C C . VAL A 1 95 ? -17.120 1.279 15.651 1.00 89.44 95 VAL A C 1
ATOM 727 O O . VAL A 1 95 ? -16.440 1.083 16.652 1.00 89.44 95 VAL A O 1
ATOM 730 N N . GLU A 1 96 ? -17.740 2.439 15.429 1.00 88.56 96 GLU A N 1
ATOM 731 C CA . GLU A 1 96 ? -17.599 3.606 16.306 1.00 88.56 96 GLU A CA 1
ATOM 732 C C . GLU A 1 96 ? -18.048 3.304 17.746 1.00 88.56 96 GLU A C 1
ATOM 734 O O . GLU A 1 96 ? -17.334 3.596 18.703 1.00 88.56 96 GLU A O 1
ATOM 739 N N . GLN A 1 97 ? -19.196 2.641 17.916 1.00 87.19 97 GLN A N 1
ATOM 740 C CA . GLN A 1 97 ? -19.682 2.233 19.238 1.00 87.19 97 GLN A CA 1
ATOM 741 C C . GLN A 1 97 ? -18.735 1.261 19.948 1.00 87.19 97 GLN A C 1
ATOM 743 O O . GLN A 1 97 ? -18.613 1.315 21.172 1.00 87.19 97 GLN A O 1
ATOM 748 N N . LEU A 1 98 ? -18.093 0.352 19.207 1.00 86.69 98 LEU A N 1
ATOM 749 C CA . LEU A 1 98 ? -17.116 -0.576 19.772 1.00 86.69 98 LEU A CA 1
ATOM 750 C C . LEU A 1 98 ? -15.845 0.162 20.205 1.00 86.69 98 LEU A C 1
ATOM 752 O O . LEU A 1 98 ? -15.391 -0.070 21.323 1.00 86.69 98 LEU A O 1
ATOM 756 N N . LEU A 1 99 ? -15.336 1.084 19.382 1.00 85.75 99 LEU A N 1
ATOM 757 C CA . LEU A 1 99 ? -14.167 1.908 19.706 1.00 85.75 99 LEU A CA 1
ATOM 758 C C . LEU A 1 99 ? -14.411 2.792 20.935 1.00 85.75 99 LEU A C 1
ATOM 760 O O . LEU A 1 99 ? -13.586 2.811 21.834 1.00 85.75 99 LEU A O 1
ATOM 764 N N . GLN A 1 100 ? -15.579 3.437 21.034 1.00 85.19 100 GLN A N 1
ATOM 765 C CA . GLN A 1 100 ? -15.959 4.250 22.201 1.00 85.19 100 GLN A CA 1
ATOM 766 C C . GLN A 1 100 ? -16.157 3.434 23.488 1.00 85.19 100 GLN A C 1
ATOM 768 O O . GLN A 1 100 ? -16.208 3.990 24.587 1.00 85.19 100 GLN A O 1
ATOM 773 N N . ARG A 1 101 ? -16.412 2.125 23.364 1.00 83.62 101 ARG A N 1
ATOM 774 C CA . ARG A 1 101 ? -16.708 1.251 24.505 1.00 83.62 101 ARG A CA 1
ATOM 775 C C . ARG A 1 101 ? -15.473 0.515 25.016 1.00 83.62 101 ARG A C 1
ATOM 777 O O . ARG A 1 101 ? -15.460 0.168 26.205 1.00 83.62 101 ARG A O 1
ATOM 784 N N . PHE A 1 102 ? -14.527 0.231 24.124 1.00 80.50 102 PHE A N 1
ATOM 785 C CA . PHE A 1 102 ? -13.349 -0.602 24.337 1.00 80.50 102 PHE A CA 1
ATOM 786 C C . PHE A 1 102 ? -12.088 0.110 23.832 1.00 80.50 102 PHE A C 1
ATOM 788 O O . PHE A 1 102 ? -11.547 -0.236 22.784 1.00 80.50 102 PHE A O 1
ATOM 795 N N . ASP A 1 103 ? -11.602 1.060 24.621 1.00 71.81 103 ASP A N 1
ATOM 796 C CA . ASP A 1 103 ? -10.455 1.907 24.266 1.00 71.81 103 ASP A CA 1
ATOM 797 C C . ASP A 1 103 ? -9.143 1.103 24.080 1.00 71.81 103 ASP A C 1
ATOM 799 O O . ASP A 1 103 ? -8.281 1.492 23.303 1.00 71.81 103 ASP A O 1
ATOM 803 N N . ASP A 1 104 ? -9.021 -0.066 24.726 1.00 71.06 104 ASP A N 1
ATOM 804 C CA . ASP A 1 104 ? -7.814 -0.916 24.702 1.00 71.06 104 ASP A CA 1
ATOM 805 C C . ASP A 1 104 ? -7.860 -2.058 23.655 1.00 71.06 104 ASP A C 1
ATOM 807 O O . ASP A 1 104 ? -7.073 -3.008 23.728 1.00 71.06 104 ASP A O 1
ATOM 811 N N . CYS A 1 105 ? -8.816 -2.056 22.717 1.00 76.50 105 CYS A N 1
ATOM 812 C CA . CYS A 1 105 ? -8.951 -3.158 21.758 1.00 76.50 105 CYS A CA 1
ATOM 813 C C . CYS A 1 105 ? -7.869 -3.131 20.661 1.00 76.50 105 CYS A C 1
ATOM 815 O O . CYS A 1 105 ? -7.491 -2.082 20.144 1.00 76.50 105 CYS A O 1
ATOM 817 N N . SER A 1 106 ? -7.375 -4.310 20.262 1.00 83.44 106 SER A N 1
ATOM 818 C CA . SER A 1 106 ? -6.429 -4.398 19.143 1.00 83.44 106 SER A CA 1
ATOM 819 C C . SER A 1 106 ? -7.114 -4.047 17.822 1.00 83.44 106 SER A C 1
ATOM 821 O O . SER A 1 106 ? -8.025 -4.745 17.368 1.00 83.44 106 SER A O 1
ATOM 823 N N . LEU A 1 107 ? -6.621 -2.994 17.170 1.00 85.50 107 LEU A N 1
ATOM 824 C CA . LEU A 1 107 ? -7.135 -2.507 15.890 1.00 85.50 107 LEU A CA 1
ATOM 825 C C . LEU A 1 107 ? -6.587 -3.275 14.679 1.00 85.50 107 LEU A C 1
ATOM 827 O O . LEU A 1 107 ? -7.086 -3.081 13.571 1.00 85.50 107 LEU A O 1
ATOM 831 N N . GLU A 1 108 ? -5.592 -4.154 14.859 1.00 88.81 108 GLU A N 1
ATOM 832 C CA . GLU A 1 108 ? -4.888 -4.811 13.746 1.00 88.81 108 GLU A CA 1
ATOM 833 C C . GLU A 1 108 ? -5.864 -5.521 12.794 1.00 88.81 108 GLU A C 1
ATOM 835 O O . GLU A 1 108 ? -5.845 -5.287 11.584 1.00 88.81 108 GLU A O 1
ATOM 840 N N . GLY A 1 109 ? -6.732 -6.382 13.333 1.00 90.44 109 GLY A N 1
ATOM 841 C CA . GLY A 1 109 ? -7.651 -7.179 12.521 1.00 90.44 109 GLY A CA 1
ATOM 842 C C . GLY A 1 109 ? -8.653 -6.315 11.758 1.00 90.44 109 GLY A C 1
ATOM 843 O O . GLY A 1 109 ? -8.893 -6.544 10.572 1.00 90.44 109 GLY A O 1
ATOM 844 N N . ALA A 1 110 ? -9.215 -5.308 12.427 1.00 91.06 110 ALA A N 1
ATOM 845 C CA . ALA A 1 110 ? -10.175 -4.393 11.826 1.00 91.06 110 ALA A CA 1
ATOM 846 C C . ALA A 1 110 ? -9.523 -3.543 10.731 1.00 91.06 110 ALA A C 1
ATOM 848 O O . ALA A 1 110 ? -10.060 -3.446 9.632 1.00 91.06 110 ALA A O 1
ATOM 849 N N . MET A 1 111 ? -8.319 -3.019 10.974 1.00 91.38 111 MET A N 1
ATOM 850 C CA . MET A 1 111 ? -7.587 -2.207 10.001 1.00 91.38 111 MET A CA 1
ATOM 851 C C . MET A 1 111 ? -7.218 -3.010 8.748 1.00 91.38 111 MET A C 1
ATOM 853 O O . MET A 1 111 ? -7.436 -2.555 7.625 1.00 91.38 111 MET A O 1
ATOM 857 N N . ILE A 1 112 ? -6.716 -4.240 8.918 1.00 94.19 112 ILE A N 1
ATOM 858 C CA . ILE A 1 112 ? -6.430 -5.139 7.791 1.00 94.19 112 ILE A CA 1
ATOM 859 C C . ILE A 1 112 ? -7.711 -5.438 7.010 1.00 94.19 112 ILE A C 1
ATOM 861 O O . ILE A 1 112 ? -7.696 -5.441 5.777 1.00 94.19 112 ILE A O 1
ATOM 865 N N . GLN A 1 113 ? -8.828 -5.669 7.700 1.00 95.12 113 GLN A N 1
ATOM 866 C CA . GLN A 1 113 ? -10.092 -5.989 7.048 1.00 95.12 113 GLN A CA 1
ATOM 867 C C . GLN A 1 113 ? -10.698 -4.783 6.316 1.00 95.12 113 GLN A C 1
ATOM 869 O O . GLN A 1 113 ? -11.235 -4.940 5.217 1.00 95.12 113 GLN A O 1
ATOM 874 N N . ALA A 1 114 ? -10.563 -3.577 6.866 1.00 95.25 114 ALA A N 1
ATOM 875 C CA . ALA A 1 114 ? -10.966 -2.340 6.208 1.00 95.25 114 ALA A CA 1
ATOM 876 C C . ALA A 1 114 ? -10.117 -2.098 4.952 1.00 95.25 114 ALA A C 1
ATOM 878 O O . ALA A 1 114 ? -10.661 -1.852 3.878 1.00 95.25 114 ALA A O 1
ATOM 879 N N . ALA A 1 115 ? -8.796 -2.283 5.049 1.00 96.50 115 ALA A N 1
ATOM 880 C CA . ALA A 1 115 ? -7.868 -2.194 3.924 1.00 96.50 115 ALA A CA 1
ATOM 881 C C . ALA A 1 115 ? -8.146 -3.233 2.828 1.00 96.50 115 ALA A C 1
ATOM 883 O O . ALA A 1 115 ? -8.088 -2.905 1.645 1.00 96.50 115 ALA A O 1
ATOM 884 N N . THR A 1 116 ? -8.498 -4.463 3.213 1.00 96.62 116 THR A N 1
ATOM 885 C CA . THR A 1 116 ? -8.856 -5.553 2.287 1.00 96.62 116 THR A CA 1
ATOM 886 C C . THR A 1 116 ? -10.080 -5.210 1.439 1.00 96.62 116 THR A C 1
ATOM 888 O O . THR A 1 116 ? -10.142 -5.616 0.283 1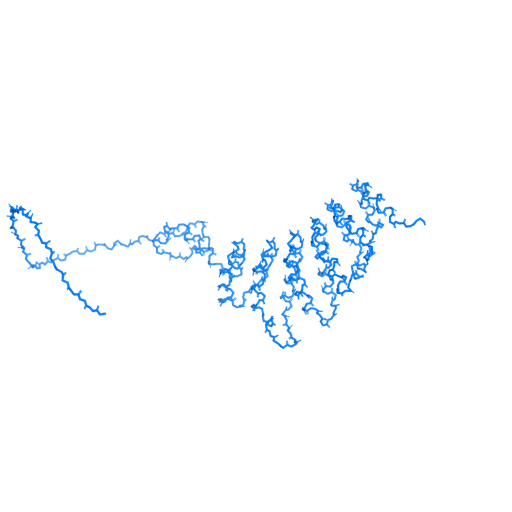.00 96.62 116 THR A O 1
ATOM 891 N N . ASN A 1 117 ? -11.041 -4.469 2.002 1.00 95.75 117 ASN A N 1
ATOM 892 C CA . ASN A 1 117 ? -12.272 -4.068 1.312 1.00 95.75 117 ASN A CA 1
ATOM 893 C C . ASN A 1 117 ? -12.238 -2.625 0.775 1.00 95.75 117 ASN A C 1
ATOM 895 O O . ASN A 1 117 ? -13.148 -2.210 0.058 1.00 95.75 117 ASN A O 1
ATOM 899 N N . GLY A 1 118 ? -11.205 -1.852 1.121 1.00 94.62 118 GLY A N 1
ATOM 900 C CA . GLY A 1 118 ? -11.065 -0.447 0.747 1.00 94.62 118 GLY A CA 1
ATOM 901 C C . GLY A 1 118 ? -12.020 0.502 1.467 1.00 94.62 118 GLY A C 1
ATOM 902 O O . GLY A 1 118 ? -12.359 1.538 0.902 1.00 94.62 118 GLY A O 1
ATOM 903 N N . TYR A 1 119 ? -12.469 0.162 2.676 1.00 95.25 119 TYR A N 1
ATOM 904 C CA . TYR A 1 119 ? -13.364 1.001 3.480 1.00 95.25 119 TYR A CA 1
ATOM 905 C C . TYR A 1 119 ? -12.586 2.152 4.122 1.00 95.25 119 TYR A C 1
ATOM 907 O O . TYR A 1 119 ? -12.096 2.035 5.240 1.00 95.25 119 TYR A O 1
ATOM 915 N N . THR A 1 120 ? -12.418 3.251 3.384 1.00 93.44 120 THR A N 1
ATOM 916 C CA . THR A 1 120 ? -11.650 4.428 3.824 1.00 93.44 120 THR A CA 1
ATOM 917 C C . THR A 1 120 ? -12.260 5.107 5.044 1.00 93.44 120 THR A C 1
ATOM 919 O O . THR A 1 120 ? -11.528 5.504 5.938 1.00 93.44 120 THR A O 1
ATOM 922 N N . ASP A 1 121 ? -13.588 5.163 5.119 1.00 92.75 121 ASP A N 1
ATOM 923 C CA . ASP A 1 121 ? -14.339 5.654 6.277 1.00 92.75 121 ASP A CA 1
ATOM 924 C C . ASP A 1 121 ? -14.029 4.850 7.548 1.00 92.75 121 ASP A C 1
ATOM 926 O O . ASP A 1 121 ? -13.793 5.417 8.611 1.00 92.75 121 ASP A O 1
ATOM 930 N N . VAL A 1 122 ? -13.953 3.523 7.432 1.00 90.50 122 VAL A N 1
ATOM 931 C CA . VAL A 1 122 ? -13.568 2.645 8.543 1.00 90.50 122 VAL A CA 1
ATOM 932 C C . VAL A 1 122 ? -12.061 2.651 8.796 1.00 90.50 122 VAL A C 1
ATOM 934 O O . VAL A 1 122 ? -11.652 2.320 9.896 1.00 90.50 122 VAL A O 1
ATOM 937 N N . ILE A 1 123 ? -11.216 3.012 7.828 1.00 91.06 123 ILE A N 1
ATOM 938 C CA . ILE A 1 123 ? -9.779 3.219 8.071 1.00 91.06 123 ILE A CA 1
ATOM 939 C C . ILE A 1 123 ? -9.569 4.495 8.882 1.00 91.06 123 ILE A C 1
ATOM 941 O O . ILE A 1 123 ? -8.779 4.482 9.814 1.00 91.06 123 ILE A O 1
ATOM 945 N N . GLU A 1 124 ? -10.271 5.579 8.557 1.00 88.88 124 GLU A N 1
ATOM 946 C CA . GLU A 1 124 ? -10.111 6.881 9.213 1.00 88.88 124 GLU A CA 1
ATOM 947 C C . GLU A 1 124 ? -10.624 6.876 10.660 1.00 88.88 124 GLU A C 1
ATOM 949 O O . GLU A 1 124 ? -9.966 7.418 11.545 1.00 88.88 124 GLU A O 1
ATOM 954 N N . LEU A 1 125 ? -11.734 6.187 10.937 1.00 86.94 125 LEU A N 1
ATOM 955 C CA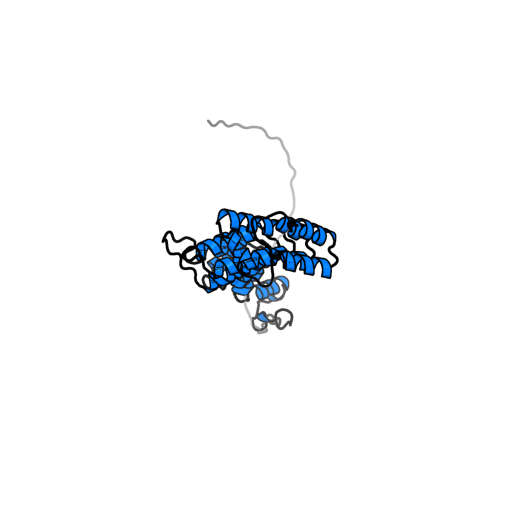 . LEU A 1 125 ? -12.353 6.164 12.268 1.00 86.94 125 LEU A CA 1
ATOM 956 C C . LEU A 1 125 ? -11.438 5.669 13.406 1.00 86.94 125 LEU A C 1
ATOM 958 O O . LEU A 1 125 ? -11.279 6.393 14.390 1.00 86.94 125 LEU A O 1
ATOM 962 N N . PRO A 1 126 ? -10.821 4.472 13.335 1.00 78.94 126 PRO A N 1
ATOM 963 C CA . PRO A 1 126 ? -9.876 4.026 14.343 1.00 78.94 126 PRO A CA 1
ATOM 964 C C . PRO A 1 126 ? -8.694 4.978 14.470 1.00 78.94 126 PRO A C 1
ATOM 966 O O . PRO A 1 126 ? -8.236 5.181 15.584 1.00 78.94 126 PRO A O 1
ATOM 969 N N . LEU A 1 127 ? -8.225 5.585 13.371 1.00 77.06 127 LEU A N 1
ATOM 970 C CA . LEU A 1 127 ? -7.076 6.495 13.398 1.00 77.06 127 LEU A CA 1
ATOM 971 C C . LEU A 1 127 ? -7.345 7.739 14.245 1.00 77.06 127 LEU A C 1
ATOM 973 O O . LEU A 1 127 ? -6.464 8.141 14.996 1.00 77.06 127 LEU A O 1
ATOM 977 N N . GLU A 1 128 ? -8.561 8.289 14.203 1.00 76.00 128 GLU A N 1
ATOM 978 C CA . GLU A 1 128 ? -8.958 9.414 15.063 1.00 76.00 128 GLU A CA 1
ATOM 979 C C . GLU A 1 128 ? -8.892 9.089 16.564 1.00 76.00 128 GLU A C 1
ATOM 981 O O . GLU A 1 128 ? -8.704 9.992 17.383 1.00 76.00 128 GLU A O 1
ATOM 986 N N . HIS A 1 129 ? -9.044 7.809 16.917 1.00 72.75 129 HIS A N 1
ATOM 987 C CA . HIS A 1 129 ? -9.028 7.315 18.294 1.00 72.75 129 HIS A CA 1
ATOM 988 C C . HIS A 1 129 ? -7.635 6.869 18.755 1.00 72.75 129 HIS A C 1
ATOM 990 O O . HIS A 1 129 ? -7.455 6.580 19.936 1.00 72.75 129 HIS A O 1
ATOM 996 N N . ILE A 1 130 ? -6.650 6.802 17.855 1.00 71.19 130 ILE A N 1
ATOM 997 C CA . ILE A 1 130 ? -5.283 6.445 18.226 1.00 71.19 130 ILE A CA 1
ATOM 998 C C . ILE A 1 130 ? -4.635 7.622 18.955 1.00 71.19 130 ILE A C 1
ATOM 1000 O O . ILE A 1 130 ? -4.640 8.759 18.468 1.00 71.19 130 ILE A O 1
ATOM 1004 N N . ASP A 1 131 ? -4.038 7.321 20.110 1.00 60.75 131 ASP A N 1
ATOM 1005 C CA . ASP A 1 131 ? -3.336 8.291 20.942 1.00 60.75 131 ASP A CA 1
ATOM 1006 C C . ASP A 1 131 ? -2.347 9.120 20.114 1.00 60.75 131 ASP A C 1
ATOM 1008 O O . ASP A 1 131 ? -1.431 8.610 19.468 1.00 60.75 131 ASP A O 1
ATOM 1012 N N . GLY A 1 132 ? -2.569 10.434 20.136 1.00 60.34 132 GLY A N 1
ATOM 1013 C CA . GLY A 1 132 ? -1.708 11.418 19.500 1.00 60.34 132 GLY A CA 1
ATOM 1014 C C . GLY A 1 132 ? -2.052 11.785 18.047 1.00 60.34 132 GLY A C 1
ATOM 1015 O O . GLY A 1 132 ? -1.557 12.801 17.569 1.00 60.34 132 GLY A O 1
ATOM 1016 N N . TYR A 1 133 ? -2.976 11.093 17.363 1.00 63.00 133 TYR A N 1
ATOM 1017 C CA . TYR A 1 133 ? -3.435 11.515 16.022 1.00 63.00 133 TYR A CA 1
ATOM 1018 C C . TYR A 1 133 ? -3.994 12.953 16.008 1.00 63.00 133 TYR A C 1
ATOM 1020 O O . TYR A 1 133 ? -3.825 13.688 15.038 1.00 63.00 133 TYR A O 1
ATOM 1028 N N . ASN A 1 134 ? -4.599 13.370 17.126 1.00 61.06 134 ASN A N 1
ATOM 1029 C CA . ASN A 1 134 ? -5.157 14.707 17.341 1.00 61.06 134 ASN A CA 1
ATOM 1030 C C . ASN A 1 134 ? -4.330 15.588 18.301 1.00 61.06 134 ASN A C 1
ATOM 1032 O O . ASN A 1 134 ? -4.801 16.661 18.688 1.00 61.06 134 ASN A O 1
ATOM 1036 N N . SER A 1 135 ? -3.140 15.162 18.748 1.00 59.22 135 SER A N 1
ATOM 1037 C CA . SER A 1 135 ? -2.333 16.003 19.641 1.00 59.22 135 SER A CA 1
ATOM 1038 C C . SER A 1 135 ? -1.592 17.070 18.841 1.00 59.22 135 SER A C 1
ATOM 1040 O O . SER A 1 135 ? -0.797 16.749 17.965 1.00 59.22 135 SER A O 1
ATOM 1042 N N . GLU A 1 136 ? -1.819 18.340 19.180 1.00 58.50 136 GLU A N 1
ATOM 1043 C CA . GLU A 1 136 ? -1.106 19.499 18.613 1.00 58.50 136 GLU A CA 1
ATOM 1044 C C . GLU A 1 136 ? 0.379 19.562 19.032 1.00 58.50 136 GLU A C 1
ATOM 1046 O O . GLU A 1 136 ? 1.100 20.466 18.610 1.00 58.50 136 GLU A O 1
ATOM 1051 N N . ASP A 1 137 ? 0.836 18.631 19.877 1.00 52.81 137 ASP A N 1
ATOM 1052 C CA . ASP A 1 137 ? 2.226 18.528 20.307 1.00 52.81 137 ASP A CA 1
ATOM 1053 C C . ASP A 1 137 ? 3.075 17.868 19.202 1.00 52.81 137 ASP A C 1
ATOM 1055 O O . ASP A 1 137 ? 2.790 16.762 18.749 1.00 52.81 137 ASP A O 1
ATOM 1059 N N . ASP A 1 138 ? 4.146 18.554 18.786 1.00 53.91 138 ASP A N 1
ATOM 1060 C CA . ASP A 1 138 ? 5.019 18.249 17.632 1.00 53.91 138 ASP A CA 1
ATOM 1061 C C . ASP A 1 138 ? 5.741 16.870 17.663 1.00 53.91 138 ASP A C 1
ATOM 1063 O O . ASP A 1 138 ? 6.488 16.540 16.739 1.00 53.91 138 ASP A O 1
ATOM 1067 N N . GLU A 1 139 ? 5.531 16.040 18.688 1.00 55.69 139 GLU A N 1
ATOM 1068 C CA . GLU A 1 139 ? 6.052 14.669 18.790 1.00 55.69 139 GLU A CA 1
ATOM 1069 C C . GLU A 1 139 ? 4.914 13.688 19.093 1.00 55.69 139 GLU A C 1
ATOM 1071 O O . GLU A 1 139 ? 4.770 13.171 20.200 1.00 55.69 139 GLU A O 1
ATOM 1076 N N . VAL A 1 140 ? 4.097 13.414 18.078 1.00 57.00 140 VAL A N 1
ATOM 1077 C CA . VAL A 1 140 ? 3.132 12.316 18.122 1.00 57.00 140 VAL A CA 1
ATOM 1078 C C . VAL A 1 140 ? 3.882 10.980 18.102 1.00 57.00 140 VAL A C 1
ATOM 1080 O O . VAL A 1 140 ? 4.288 10.486 17.046 1.00 57.00 140 VAL A O 1
ATOM 1083 N N . GLU A 1 141 ? 4.104 10.382 19.270 1.00 65.06 141 GLU A N 1
ATOM 1084 C CA . GLU A 1 141 ? 4.747 9.072 19.378 1.00 65.06 141 GLU A CA 1
ATOM 1085 C C . GLU A 1 141 ? 3.698 7.954 19.333 1.00 65.06 141 GLU A C 1
ATOM 1087 O O . GLU A 1 141 ? 3.259 7.439 20.356 1.00 65.06 141 GLU A O 1
ATOM 1092 N N . PHE A 1 142 ? 3.308 7.555 18.119 1.00 71.75 142 PHE A N 1
ATOM 1093 C CA . PHE A 1 142 ? 2.532 6.329 17.915 1.00 71.75 142 PHE A CA 1
ATOM 1094 C C . PHE A 1 142 ? 3.293 5.120 18.469 1.00 71.75 142 PHE A C 1
ATOM 1096 O O . PHE A 1 142 ? 4.515 5.016 18.283 1.00 71.75 142 PHE A O 1
ATOM 1103 N N . ASP A 1 143 ? 2.583 4.175 19.083 1.00 77.69 143 ASP A N 1
ATOM 1104 C CA . ASP A 1 143 ? 3.190 2.924 19.514 1.00 77.69 143 ASP A CA 1
ATOM 1105 C C . ASP A 1 143 ? 3.668 2.097 18.301 1.00 77.69 143 ASP A C 1
ATOM 1107 O O . ASP A 1 143 ? 3.168 2.214 17.175 1.00 77.69 143 ASP A O 1
ATOM 1111 N N . ASP A 1 144 ? 4.694 1.271 18.508 1.00 81.62 144 ASP A N 1
ATOM 1112 C CA . ASP A 1 144 ? 5.312 0.514 17.415 1.00 81.62 144 ASP A CA 1
ATOM 1113 C C . ASP A 1 144 ? 4.358 -0.512 16.785 1.00 81.62 144 ASP A C 1
ATOM 1115 O O . ASP A 1 144 ? 4.474 -0.789 15.587 1.00 81.62 144 ASP A O 1
ATOM 1119 N N . ASN A 1 145 ? 3.390 -1.023 17.553 1.00 82.94 145 ASN A N 1
ATOM 1120 C CA . ASN A 1 145 ? 2.391 -1.967 17.065 1.00 82.94 145 ASN A CA 1
ATOM 1121 C C . ASN A 1 145 ? 1.404 -1.266 16.114 1.00 82.94 145 ASN A C 1
ATOM 1123 O O . ASN A 1 145 ? 1.107 -1.795 15.041 1.00 82.94 145 ASN A O 1
ATOM 1127 N N . THR A 1 146 ? 1.004 -0.031 16.431 1.00 83.50 146 THR A N 1
ATOM 1128 C CA . THR A 1 146 ? 0.236 0.840 15.532 1.00 83.50 146 THR A CA 1
ATOM 1129 C C . THR A 1 146 ? 0.936 1.089 14.212 1.00 83.50 146 THR A C 1
ATOM 1131 O O . THR A 1 146 ? 0.364 0.875 13.138 1.00 83.50 146 THR A O 1
ATOM 1134 N N . LYS A 1 147 ? 2.214 1.464 14.261 1.00 86.44 147 LYS A N 1
ATOM 1135 C CA . LYS A 1 147 ? 3.000 1.663 13.039 1.00 86.44 147 LYS A CA 1
ATOM 1136 C C . LYS A 1 147 ? 3.076 0.382 12.208 1.00 86.44 147 LYS A C 1
ATOM 1138 O O . LYS A 1 147 ? 3.035 0.445 10.981 1.00 86.44 147 LYS A O 1
ATOM 1143 N N . GLU A 1 148 ? 3.212 -0.780 12.845 1.00 87.50 148 GLU A N 1
ATOM 1144 C CA . GLU A 1 148 ? 3.301 -2.068 12.155 1.00 87.50 148 GLU A CA 1
ATOM 1145 C C . GLU A 1 148 ? 2.003 -2.437 11.426 1.00 87.50 148 GLU A C 1
ATOM 1147 O O . GLU A 1 148 ? 2.050 -2.719 10.222 1.00 87.50 148 GLU A O 1
ATOM 1152 N N . PHE A 1 149 ? 0.843 -2.384 12.091 1.00 87.19 149 PHE A N 1
ATOM 1153 C CA . PHE A 1 149 ? -0.405 -2.757 11.423 1.00 87.19 149 PHE A CA 1
ATOM 1154 C C . PHE A 1 149 ? -0.818 -1.753 10.341 1.00 87.19 149 PHE A C 1
ATOM 1156 O O . PHE A 1 149 ? -1.375 -2.176 9.330 1.00 87.19 149 PHE A O 1
ATOM 1163 N N . VAL A 1 150 ? -0.503 -0.457 10.477 1.00 91.38 150 VAL A N 1
ATOM 1164 C CA . VAL A 1 150 ? -0.764 0.541 9.421 1.00 91.38 150 VAL A CA 1
ATOM 1165 C C . VAL A 1 150 ? 0.063 0.236 8.168 1.00 91.38 150 VAL A C 1
ATOM 1167 O O . VAL A 1 150 ? -0.472 0.251 7.058 1.00 91.38 150 VAL A O 1
ATOM 1170 N N . ARG A 1 151 ? 1.351 -0.108 8.320 1.00 92.38 151 ARG A N 1
ATOM 1171 C CA . ARG A 1 151 ? 2.205 -0.520 7.188 1.00 92.38 151 ARG A CA 1
ATOM 1172 C C . ARG A 1 151 ? 1.651 -1.768 6.500 1.00 92.38 151 ARG A C 1
ATOM 1174 O O . ARG A 1 151 ? 1.529 -1.793 5.277 1.00 92.38 151 ARG A O 1
ATOM 1181 N N . LYS A 1 152 ? 1.257 -2.774 7.285 1.00 94.44 152 LYS A N 1
ATOM 1182 C CA . LYS A 1 152 ? 0.647 -4.015 6.783 1.00 94.44 152 LYS A CA 1
ATOM 1183 C C . LYS A 1 152 ? -0.677 -3.748 6.064 1.00 94.44 152 LYS A C 1
ATOM 1185 O O . LYS A 1 152 ? -0.901 -4.277 4.979 1.00 94.44 152 LYS A O 1
ATOM 1190 N N . ALA A 1 153 ? -1.530 -2.894 6.623 1.00 95.56 153 ALA A N 1
ATOM 1191 C CA . ALA A 1 153 ? -2.778 -2.474 5.996 1.00 95.56 153 ALA A CA 1
ATOM 1192 C C . ALA A 1 153 ? -2.525 -1.768 4.655 1.00 95.56 153 ALA A C 1
ATOM 1194 O O . ALA A 1 153 ? -3.232 -2.040 3.686 1.00 95.56 153 ALA A O 1
ATOM 1195 N N . ALA A 1 154 ? -1.489 -0.925 4.557 1.00 96.88 154 ALA A N 1
ATOM 1196 C CA . ALA A 1 154 ? -1.130 -0.262 3.303 1.00 96.88 154 ALA A CA 1
ATOM 1197 C C . ALA A 1 154 ? -0.773 -1.280 2.206 1.00 96.88 154 ALA A C 1
ATOM 1199 O O . ALA A 1 154 ? -1.247 -1.161 1.073 1.00 96.88 154 ALA A O 1
ATOM 1200 N N . GLU A 1 155 ? 0.024 -2.301 2.538 1.00 96.25 155 GLU A N 1
ATOM 1201 C CA . GLU A 1 155 ? 0.374 -3.386 1.610 1.00 96.25 155 GLU A CA 1
ATOM 1202 C C . GLU A 1 155 ? -0.857 -4.197 1.184 1.00 96.25 155 GLU A C 1
ATOM 1204 O O . GLU A 1 155 ? -1.038 -4.463 -0.006 1.00 96.25 155 GLU A O 1
ATOM 1209 N N . VAL A 1 156 ? -1.748 -4.525 2.124 1.00 97.62 156 VAL A N 1
ATOM 1210 C CA . VAL A 1 156 ? -2.987 -5.274 1.851 1.00 97.62 156 VAL A CA 1
ATOM 1211 C C . VAL A 1 156 ? -3.946 -4.481 0.958 1.00 97.62 156 VAL A C 1
ATOM 1213 O O . VAL A 1 156 ? -4.479 -5.032 -0.010 1.00 97.62 156 VAL A O 1
ATOM 1216 N N . ALA A 1 157 ? -4.134 -3.184 1.223 1.00 98.00 157 ALA A N 1
ATOM 1217 C CA . ALA A 1 157 ? -4.939 -2.303 0.376 1.00 98.00 157 ALA A CA 1
ATOM 1218 C C . ALA A 1 157 ? -4.374 -2.234 -1.050 1.00 98.00 157 ALA A C 1
ATOM 1220 O O . ALA A 1 157 ? -5.125 -2.245 -2.030 1.00 98.00 157 ALA A O 1
ATOM 1221 N N . ALA A 1 158 ? -3.045 -2.214 -1.181 1.00 97.94 158 ALA A N 1
ATOM 1222 C CA . ALA A 1 158 ? -2.362 -2.222 -2.466 1.00 97.94 158 ALA A CA 1
ATOM 1223 C C . ALA A 1 158 ? -2.535 -3.547 -3.213 1.00 97.94 158 ALA A C 1
ATOM 1225 O O . ALA A 1 158 ? -2.757 -3.532 -4.422 1.00 97.94 158 ALA A O 1
ATOM 1226 N N . GLU A 1 159 ? -2.490 -4.676 -2.502 1.00 97.19 159 GLU A N 1
ATOM 1227 C CA . GLU A 1 159 ? -2.736 -6.011 -3.053 1.00 97.19 159 GLU A CA 1
ATOM 1228 C C . GLU A 1 159 ? -4.159 -6.154 -3.620 1.00 97.19 159 GLU A C 1
ATOM 1230 O O . GLU A 1 159 ? -4.364 -6.826 -4.634 1.00 97.19 159 GLU A O 1
ATOM 1235 N N . HIS A 1 160 ? -5.136 -5.482 -3.008 1.00 97.12 160 HIS A N 1
ATOM 1236 C CA . HIS A 1 160 ? -6.539 -5.493 -3.436 1.00 97.12 160 HIS A CA 1
ATOM 1237 C C . HIS A 1 160 ? -6.896 -4.339 -4.391 1.00 97.12 160 HIS A C 1
ATOM 1239 O O . HIS A 1 160 ? -7.959 -4.349 -5.008 1.00 97.12 160 HIS A O 1
ATOM 1245 N N . GLY A 1 161 ? -5.981 -3.387 -4.598 1.00 96.69 161 GLY A N 1
ATOM 1246 C CA . GLY A 1 161 ? -6.132 -2.303 -5.571 1.00 96.69 161 GLY A CA 1
ATOM 1247 C C . GLY A 1 161 ? -6.924 -1.097 -5.068 1.00 96.69 161 GLY A C 1
ATOM 1248 O O . GLY A 1 161 ? -7.323 -0.248 -5.870 1.00 96.69 161 GLY A O 1
ATOM 1249 N N . HIS A 1 162 ? -7.130 -0.984 -3.756 1.00 97.75 162 HIS A N 1
ATOM 1250 C CA . HIS A 1 162 ? -7.872 0.105 -3.125 1.00 97.75 162 HIS A CA 1
ATOM 1251 C C . HIS A 1 162 ? -7.012 1.370 -3.025 1.00 97.75 162 HIS A C 1
ATOM 1253 O O . HIS A 1 162 ? -6.420 1.678 -1.994 1.00 97.75 162 HIS A O 1
ATOM 1259 N N . CYS A 1 163 ? -6.921 2.110 -4.133 1.00 97.25 163 CYS A N 1
ATOM 1260 C CA . CYS A 1 163 ? -6.024 3.260 -4.253 1.00 97.25 163 CYS A CA 1
ATOM 1261 C C . CYS A 1 163 ? -6.295 4.379 -3.239 1.00 97.25 163 CYS A C 1
ATOM 1263 O O . CYS A 1 163 ? -5.339 4.994 -2.781 1.00 97.25 163 CYS A O 1
ATOM 1265 N N . GLU A 1 164 ? -7.554 4.649 -2.897 1.00 96.69 164 GLU A N 1
ATOM 1266 C CA . GLU A 1 164 ? -7.908 5.678 -1.907 1.00 96.69 164 GLU A CA 1
ATOM 1267 C C . GLU A 1 164 ? -7.449 5.268 -0.500 1.00 96.69 164 GLU A C 1
ATOM 1269 O O . GLU A 1 164 ? -6.781 6.045 0.175 1.00 96.69 164 GLU A O 1
ATOM 1274 N N . ALA A 1 165 ? -7.663 4.007 -0.112 1.00 96.25 165 ALA A N 1
ATOM 1275 C CA . ALA A 1 165 ? -7.129 3.461 1.137 1.00 96.25 165 ALA A CA 1
ATOM 1276 C C . ALA A 1 165 ? -5.593 3.540 1.189 1.00 96.25 165 ALA A C 1
ATOM 1278 O O . ALA A 1 165 ? -5.028 3.953 2.198 1.00 96.25 165 ALA A O 1
ATOM 1279 N N . VAL A 1 166 ? -4.902 3.220 0.086 1.00 97.50 166 VAL A N 1
ATOM 1280 C CA . VAL A 1 166 ? -3.437 3.362 0.000 1.00 97.50 166 VAL A CA 1
ATOM 1281 C C . VAL A 1 166 ? -2.997 4.818 0.175 1.00 97.50 166 VAL A C 1
ATOM 1283 O O . VAL A 1 166 ? -1.978 5.056 0.816 1.00 97.50 166 VAL A O 1
ATOM 1286 N N . GLN A 1 167 ? -3.733 5.791 -0.371 1.00 95.69 167 GLN A N 1
ATOM 1287 C CA . GLN A 1 167 ? -3.403 7.215 -0.228 1.00 95.69 167 GLN A CA 1
ATOM 1288 C C . GLN A 1 167 ? -3.435 7.660 1.236 1.00 95.69 167 GLN A C 1
ATOM 1290 O O . GLN A 1 167 ? -2.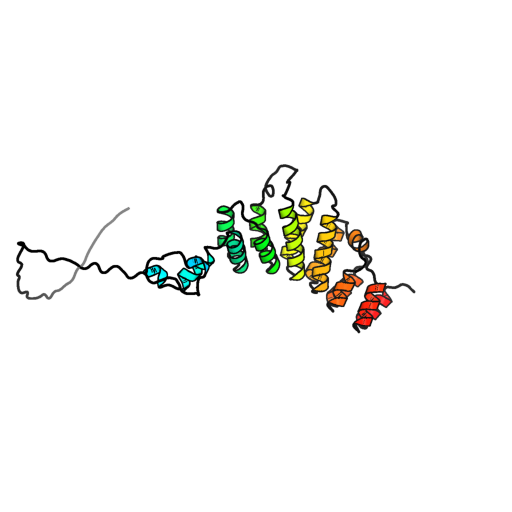482 8.294 1.697 1.00 95.69 167 GLN A O 1
ATOM 1295 N N . VAL A 1 168 ? -4.494 7.291 1.961 1.00 93.69 168 VAL A N 1
ATOM 1296 C CA . VAL A 1 168 ? -4.647 7.595 3.392 1.00 93.69 168 VAL A CA 1
ATOM 1297 C C . VAL A 1 168 ? -3.537 6.918 4.198 1.00 93.69 168 VAL A C 1
ATOM 1299 O O . VAL A 1 168 ? -2.785 7.581 4.911 1.00 93.69 168 VAL A O 1
ATOM 1302 N N . LEU A 1 169 ? -3.362 5.607 4.013 1.00 93.94 169 LEU A N 1
ATOM 1303 C CA . LEU A 1 169 ? -2.408 4.810 4.784 1.00 93.94 169 LEU A CA 1
ATOM 1304 C C . LEU A 1 169 ? -0.947 5.211 4.523 1.00 93.94 169 LEU A C 1
ATOM 1306 O O . LEU A 1 169 ? -0.171 5.302 5.465 1.00 93.94 169 LEU A O 1
ATOM 1310 N N . ILE A 1 170 ? -0.541 5.493 3.279 1.00 93.19 170 ILE A N 1
ATOM 1311 C CA . ILE A 1 170 ? 0.847 5.898 2.985 1.00 93.19 170 ILE A CA 1
ATOM 1312 C C . ILE A 1 170 ? 1.180 7.283 3.526 1.00 93.19 170 ILE A C 1
ATOM 1314 O O . ILE A 1 170 ? 2.307 7.485 3.983 1.00 93.19 170 ILE A O 1
ATOM 1318 N N . SER A 1 171 ? 0.221 8.209 3.494 1.00 89.75 171 SER A N 1
ATOM 1319 C CA . SER A 1 171 ? 0.394 9.528 4.111 1.00 89.75 171 SER A CA 1
ATOM 1320 C C . SER A 1 171 ? 0.663 9.369 5.606 1.00 89.75 171 SER A C 1
ATOM 1322 O O . SER A 1 171 ? 1.644 9.894 6.118 1.00 89.75 171 SER A O 1
ATOM 1324 N N . LEU A 1 172 ? -0.107 8.501 6.259 1.00 87.94 172 LEU A N 1
ATOM 1325 C CA . LEU A 1 172 ? 0.057 8.199 7.670 1.00 87.94 172 LEU A CA 1
ATOM 1326 C C . LEU A 1 172 ? 1.411 7.539 8.000 1.00 87.94 172 LEU A C 1
ATOM 1328 O O . LEU A 1 172 ? 2.101 7.964 8.923 1.00 87.94 172 LEU A O 1
ATOM 1332 N N . VAL A 1 173 ? 1.851 6.539 7.220 1.00 89.12 173 VAL A N 1
ATOM 1333 C CA . VAL A 1 173 ? 3.185 5.925 7.409 1.00 89.12 173 VAL A CA 1
ATOM 1334 C C . VAL A 1 173 ? 4.295 6.970 7.243 1.00 89.12 173 VAL A C 1
ATOM 1336 O O . VAL A 1 173 ? 5.300 6.929 7.951 1.00 89.12 173 VAL A O 1
ATOM 1339 N N . MET A 1 174 ? 4.135 7.904 6.303 1.00 85.88 174 MET A N 1
ATOM 1340 C CA . MET A 1 174 ? 5.094 8.985 6.086 1.00 85.88 174 MET A CA 1
ATOM 1341 C C . MET A 1 174 ? 5.157 9.941 7.278 1.00 85.88 174 MET A C 1
ATOM 1343 O O . MET A 1 174 ? 6.263 10.323 7.656 1.00 85.88 174 MET A O 1
ATOM 1347 N N . ASP A 1 175 ? 4.015 10.275 7.880 1.00 81.38 175 ASP A N 1
ATOM 1348 C CA . ASP A 1 175 ? 3.934 11.140 9.059 1.00 81.38 175 ASP A CA 1
ATOM 1349 C C . ASP A 1 175 ? 4.623 10.490 10.272 1.00 81.38 175 ASP A C 1
ATOM 1351 O O . ASP A 1 175 ? 5.438 11.130 10.938 1.00 81.38 175 ASP A O 1
ATOM 1355 N N . PHE A 1 176 ? 4.414 9.184 10.493 1.00 76.69 176 PHE A N 1
ATOM 1356 C CA . PHE A 1 176 ? 5.061 8.428 11.579 1.00 76.69 176 PHE A CA 1
ATOM 1357 C C . PHE A 1 176 ? 6.589 8.387 11.472 1.00 76.69 176 PHE A C 1
ATOM 1359 O O . PHE A 1 176 ? 7.305 8.406 12.474 1.00 76.69 176 PHE A O 1
ATOM 1366 N N . ASP A 1 177 ? 7.097 8.255 10.246 1.00 70.12 177 ASP A N 1
ATOM 1367 C CA . ASP A 1 177 ? 8.511 8.005 9.961 1.00 70.12 177 ASP A CA 1
ATOM 1368 C C . ASP A 1 177 ? 9.251 9.276 9.469 1.00 70.12 177 ASP A C 1
ATOM 1370 O O . ASP A 1 177 ? 10.431 9.200 9.082 1.00 70.12 177 ASP A O 1
ATOM 1374 N N . TRP A 1 178 ? 8.600 10.455 9.508 1.00 60.84 178 TRP A N 1
ATOM 1375 C CA . TRP A 1 178 ? 9.114 11.710 8.934 1.00 60.84 178 TRP A CA 1
ATOM 1376 C C . TRP A 1 178 ? 10.422 12.176 9.581 1.00 60.84 178 TRP A C 1
ATOM 1378 O O . TRP A 1 178 ? 11.317 12.671 8.891 1.00 60.84 178 TRP A O 1
ATOM 1388 N N . SER A 1 179 ? 10.601 11.946 10.889 1.00 58.97 179 SER A N 1
ATOM 1389 C CA . SER A 1 179 ? 11.800 12.400 11.611 1.00 58.97 179 SER A CA 1
ATOM 1390 C C . SER A 1 179 ? 13.087 11.667 11.203 1.00 58.97 179 SER A C 1
ATOM 1392 O O . SER A 1 179 ? 14.182 12.066 11.612 1.00 58.97 179 SER A O 1
ATOM 1394 N N . ARG A 1 180 ? 13.004 10.609 10.375 1.00 52.78 180 ARG A N 1
ATOM 1395 C CA . ARG A 1 180 ? 14.155 9.733 10.118 1.00 52.78 180 ARG A CA 1
ATOM 1396 C C . ARG A 1 180 ? 14.372 9.229 8.703 1.00 52.78 180 ARG A C 1
ATOM 1398 O O . ARG A 1 180 ? 15.327 8.472 8.552 1.00 52.78 180 ARG A O 1
ATOM 1405 N N . TYR A 1 181 ? 13.578 9.590 7.682 1.00 55.78 181 TYR A N 1
ATOM 1406 C CA . TYR A 1 181 ? 13.682 8.938 6.355 1.00 55.78 181 TYR A CA 1
ATOM 1407 C C . TYR A 1 181 ? 13.922 7.425 6.528 1.00 55.78 181 TYR A C 1
ATOM 1409 O O . TYR A 1 181 ? 14.887 6.858 5.998 1.00 55.78 181 TYR A O 1
ATOM 1417 N N . SER A 1 182 ? 13.139 6.839 7.440 1.00 67.25 182 SER A N 1
ATOM 1418 C CA . SER A 1 182 ? 13.439 5.553 8.053 1.00 67.25 182 SER A CA 1
ATOM 1419 C C . SER A 1 182 ? 13.492 4.489 6.967 1.00 67.25 182 SER A C 1
ATOM 1421 O O . SER A 1 182 ? 12.695 4.508 6.026 1.00 67.25 182 SER A O 1
ATOM 1423 N N . SER A 1 183 ? 14.410 3.528 7.091 1.00 73.56 183 SER A N 1
ATOM 1424 C CA . SER A 1 183 ? 14.406 2.349 6.219 1.00 73.56 183 SER A CA 1
ATOM 1425 C C . SER A 1 183 ? 13.022 1.691 6.195 1.00 73.56 183 SER A C 1
ATOM 1427 O O . SER A 1 183 ? 12.608 1.205 5.148 1.00 73.56 183 SER A O 1
ATOM 1429 N N . ALA A 1 184 ? 12.277 1.758 7.306 1.00 81.56 184 ALA A N 1
ATOM 1430 C CA . ALA A 1 184 ? 10.922 1.226 7.426 1.00 81.56 184 ALA A CA 1
ATOM 1431 C C . ALA A 1 184 ? 9.923 1.847 6.431 1.00 81.56 184 ALA A C 1
ATOM 1433 O O . ALA A 1 184 ? 9.205 1.103 5.760 1.00 81.56 184 ALA A O 1
ATOM 1434 N N . PHE A 1 185 ? 9.919 3.177 6.261 1.00 86.50 185 PHE A N 1
ATOM 1435 C CA . PHE A 1 185 ? 9.051 3.841 5.281 1.00 86.50 185 PHE A CA 1
ATOM 1436 C C . PHE A 1 185 ? 9.354 3.349 3.865 1.00 86.50 185 PHE A C 1
ATOM 1438 O O . PHE A 1 185 ? 8.447 2.961 3.135 1.00 86.50 185 PHE A O 1
ATOM 1445 N N . TYR A 1 186 ? 10.632 3.302 3.476 1.00 85.50 186 TYR A N 1
ATOM 1446 C CA . TYR A 1 186 ? 11.007 2.858 2.131 1.00 85.50 186 TYR A CA 1
ATOM 1447 C C . TYR A 1 186 ? 10.686 1.386 1.882 1.00 85.50 186 TYR A C 1
ATOM 1449 O O . TYR A 1 186 ? 10.274 1.045 0.774 1.00 85.50 186 TYR A O 1
ATOM 1457 N N . HIS A 1 187 ? 10.845 0.529 2.894 1.00 86.81 187 HIS A N 1
ATOM 1458 C CA . HIS A 1 187 ? 10.423 -0.867 2.812 1.00 86.81 187 HIS A CA 1
ATOM 1459 C C . HIS A 1 187 ? 8.914 -0.975 2.597 1.00 86.81 187 HIS A C 1
ATOM 1461 O O . HIS A 1 187 ? 8.500 -1.678 1.684 1.00 86.81 187 HIS A O 1
ATOM 1467 N N . THR A 1 188 ? 8.118 -0.204 3.339 1.00 90.50 188 THR A N 1
ATOM 1468 C CA . THR A 1 188 ? 6.652 -0.192 3.203 1.00 90.50 188 THR A CA 1
ATOM 1469 C C . THR A 1 188 ? 6.218 0.359 1.846 1.00 90.50 188 THR A C 1
ATOM 1471 O O . THR A 1 188 ? 5.468 -0.279 1.117 1.00 90.50 188 THR A O 1
ATOM 1474 N N . ALA A 1 189 ? 6.737 1.524 1.446 1.00 91.56 189 ALA A N 1
ATOM 1475 C CA . ALA A 1 189 ? 6.428 2.133 0.155 1.00 91.56 189 ALA A CA 1
ATOM 1476 C C . ALA A 1 189 ? 6.808 1.208 -1.012 1.00 91.56 189 ALA A C 1
ATOM 1478 O O . ALA A 1 189 ? 6.129 1.189 -2.040 1.00 91.56 189 ALA A O 1
ATOM 1479 N N . ARG A 1 190 ? 7.884 0.426 -0.858 1.00 89.56 190 ARG A N 1
ATOM 1480 C CA . ARG A 1 190 ? 8.257 -0.603 -1.826 1.00 89.56 190 ARG A CA 1
ATOM 1481 C C . ARG A 1 190 ? 7.309 -1.800 -1.786 1.00 89.56 190 ARG A C 1
ATOM 1483 O O . ARG A 1 190 ? 6.876 -2.214 -2.853 1.00 89.56 190 ARG A O 1
ATOM 1490 N N . GLY A 1 191 ? 6.963 -2.309 -0.605 1.00 92.12 191 GLY A N 1
ATOM 1491 C CA . GLY A 1 191 ? 6.004 -3.403 -0.429 1.00 92.12 191 GLY A CA 1
ATOM 1492 C C . GLY A 1 191 ? 4.658 -3.091 -1.081 1.00 92.12 191 GLY A C 1
ATOM 1493 O O . GLY A 1 191 ? 4.167 -3.872 -1.889 1.00 92.12 191 GLY A O 1
ATOM 1494 N N . VAL A 1 192 ? 4.133 -1.884 -0.853 1.00 95.31 192 VAL A N 1
ATOM 1495 C CA . VAL A 1 192 ? 2.915 -1.363 -1.497 1.00 95.31 192 VAL A CA 1
ATOM 1496 C C . VAL A 1 192 ? 3.042 -1.353 -3.021 1.00 95.31 192 VAL A C 1
ATOM 1498 O O . VAL A 1 192 ? 2.143 -1.810 -3.730 1.00 95.31 192 VAL A O 1
ATOM 1501 N N . LEU A 1 193 ? 4.162 -0.853 -3.547 1.00 93.50 193 LEU A N 1
ATOM 1502 C CA . LEU A 1 193 ? 4.396 -0.790 -4.987 1.00 93.50 193 LEU A CA 1
ATOM 1503 C C . LEU A 1 193 ? 4.517 -2.190 -5.620 1.00 93.50 193 LEU A C 1
ATOM 1505 O O . LEU A 1 193 ? 3.928 -2.432 -6.676 1.00 93.50 193 LEU A O 1
ATOM 1509 N N . ASP A 1 194 ? 5.242 -3.109 -4.979 1.00 92.69 194 ASP A N 1
ATOM 1510 C CA . ASP A 1 194 ? 5.452 -4.483 -5.447 1.00 92.69 194 ASP A CA 1
ATOM 1511 C C . ASP A 1 194 ? 4.161 -5.313 -5.371 1.00 92.69 194 ASP A C 1
ATOM 1513 O O . ASP A 1 194 ? 3.833 -6.012 -6.333 1.00 92.69 194 ASP A O 1
ATOM 1517 N N . ALA A 1 195 ? 3.386 -5.184 -4.288 1.00 94.62 195 ALA A N 1
ATOM 1518 C CA . ALA A 1 195 ? 2.086 -5.834 -4.127 1.00 94.62 195 ALA A CA 1
ATOM 1519 C C . ALA A 1 195 ? 1.098 -5.381 -5.212 1.00 94.62 195 ALA A C 1
ATOM 1521 O O . ALA A 1 195 ? 0.516 -6.210 -5.918 1.00 94.62 195 ALA A O 1
ATOM 1522 N N . ALA A 1 196 ? 0.974 -4.067 -5.422 1.00 96.62 196 ALA A N 1
ATOM 1523 C CA . ALA A 1 196 ? 0.125 -3.519 -6.474 1.00 96.62 196 ALA A CA 1
ATOM 1524 C C . ALA A 1 196 ? 0.574 -3.968 -7.871 1.00 96.62 196 ALA A C 1
ATOM 1526 O O . ALA A 1 196 ? -0.256 -4.333 -8.707 1.00 96.62 196 ALA A O 1
ATOM 1527 N N . ALA A 1 197 ? 1.883 -3.975 -8.139 1.00 94.56 197 ALA A N 1
ATOM 1528 C CA . ALA A 1 197 ? 2.416 -4.380 -9.433 1.00 94.56 197 ALA A CA 1
ATOM 1529 C C . ALA A 1 197 ? 2.210 -5.873 -9.712 1.00 94.56 197 ALA A C 1
ATOM 1531 O O . ALA A 1 197 ? 1.771 -6.235 -10.805 1.00 94.56 197 ALA A O 1
ATOM 1532 N N . GLY A 1 198 ? 2.465 -6.726 -8.717 1.00 94.31 198 GLY A N 1
ATOM 1533 C CA . GLY A 1 198 ? 2.276 -8.174 -8.794 1.00 94.31 198 GLY A CA 1
ATOM 1534 C C . GLY A 1 198 ? 0.817 -8.610 -8.942 1.00 94.31 198 GLY A C 1
ATOM 1535 O O . GLY A 1 198 ? 0.571 -9.717 -9.415 1.00 94.31 198 GLY A O 1
ATOM 1536 N N . ARG A 1 199 ? -0.137 -7.742 -8.581 1.00 96.00 199 ARG A N 1
ATOM 1537 C CA . ARG A 1 199 ? -1.586 -7.953 -8.745 1.00 96.00 199 ARG A CA 1
ATOM 1538 C C . ARG A 1 199 ? -2.213 -7.162 -9.898 1.00 96.00 199 ARG A C 1
ATOM 1540 O O . ARG A 1 199 ? -3.378 -7.374 -10.226 1.00 96.00 199 ARG A O 1
ATOM 1547 N N . GLY A 1 200 ? -1.448 -6.282 -10.545 1.00 95.62 200 GLY A N 1
ATOM 1548 C CA . GLY A 1 200 ? -1.873 -5.560 -11.747 1.00 95.62 200 GLY A CA 1
ATOM 1549 C C . GLY A 1 200 ? -2.648 -4.269 -11.498 1.00 95.62 200 GLY A C 1
ATOM 1550 O O . GLY A 1 200 ? -3.285 -3.752 -12.418 1.00 95.62 200 GLY A O 1
ATOM 1551 N N . HIS A 1 201 ? -2.574 -3.716 -10.289 1.00 97.50 201 HIS A N 1
ATOM 1552 C CA . HIS A 1 201 ? -3.321 -2.528 -9.876 1.00 97.50 201 HIS A CA 1
ATOM 1553 C C . HIS A 1 201 ? -2.637 -1.237 -10.331 1.00 97.50 201 HIS A C 1
ATOM 1555 O O . HIS A 1 201 ? -1.977 -0.536 -9.563 1.00 97.50 201 HIS A O 1
ATOM 1561 N N . LEU A 1 202 ? -2.811 -0.905 -11.613 1.00 96.00 202 LEU A N 1
ATOM 1562 C CA . LEU A 1 202 ? -2.154 0.236 -12.263 1.00 96.00 202 LEU A CA 1
ATOM 1563 C C . LEU A 1 202 ? -2.400 1.583 -11.562 1.00 96.00 202 LEU A C 1
ATOM 1565 O O . LEU A 1 202 ? -1.494 2.413 -11.525 1.00 96.00 202 LEU A O 1
ATOM 1569 N N . ASN A 1 203 ? -3.591 1.809 -10.999 1.00 97.06 203 ASN A N 1
ATOM 1570 C CA . ASN A 1 203 ? -3.912 3.068 -10.315 1.00 97.06 203 ASN A CA 1
ATOM 1571 C C . ASN A 1 203 ? -3.038 3.279 -9.072 1.00 97.06 203 ASN A C 1
ATOM 1573 O O . ASN A 1 203 ? -2.481 4.361 -8.899 1.00 97.06 203 ASN A O 1
ATOM 1577 N N . VAL A 1 204 ? -2.849 2.226 -8.270 1.00 97.56 204 VAL A N 1
ATOM 1578 C CA . VAL A 1 204 ? -1.980 2.255 -7.085 1.00 97.56 204 VAL A CA 1
ATOM 1579 C C . VAL A 1 204 ? -0.523 2.457 -7.498 1.00 97.56 204 VAL A C 1
ATOM 1581 O O . VAL A 1 204 ? 0.161 3.315 -6.948 1.00 97.56 204 VAL A O 1
ATOM 1584 N N . VAL A 1 205 ? -0.057 1.734 -8.523 1.00 95.56 205 VAL A N 1
ATOM 1585 C CA . VAL A 1 205 ? 1.310 1.883 -9.052 1.00 95.56 205 VAL A CA 1
ATOM 1586 C C . VAL A 1 205 ? 1.565 3.313 -9.527 1.00 95.56 205 VAL A C 1
ATOM 1588 O O . VAL A 1 205 ? 2.585 3.910 -9.187 1.00 95.56 205 VAL A O 1
ATOM 1591 N N . ARG A 1 206 ? 0.630 3.892 -10.288 1.00 95.19 206 ARG A N 1
ATOM 1592 C CA . ARG A 1 206 ? 0.741 5.268 -10.778 1.00 95.19 206 ARG A CA 1
ATOM 1593 C C . ARG A 1 206 ? 0.793 6.265 -9.626 1.00 95.19 206 ARG A C 1
ATOM 1595 O O . ARG A 1 206 ? 1.656 7.141 -9.649 1.00 95.19 206 ARG A O 1
ATOM 1602 N N . PHE A 1 207 ? -0.091 6.112 -8.640 1.00 96.00 207 PHE A N 1
ATOM 1603 C CA . PHE A 1 207 ? -0.087 6.939 -7.440 1.00 96.00 207 PHE A CA 1
ATOM 1604 C C . PHE A 1 207 ? 1.262 6.855 -6.720 1.00 96.00 207 PHE A C 1
ATOM 1606 O O . PHE A 1 207 ? 1.897 7.882 -6.513 1.00 96.00 207 PHE A O 1
ATOM 1613 N N . MET A 1 208 ? 1.757 5.651 -6.428 1.00 94.12 208 MET A N 1
ATOM 1614 C CA . MET A 1 208 ? 3.015 5.460 -5.700 1.00 94.12 208 MET A CA 1
ATOM 1615 C C . MET A 1 208 ? 4.232 6.010 -6.446 1.00 94.12 208 MET A C 1
ATOM 1617 O O . MET A 1 208 ? 5.107 6.620 -5.832 1.00 94.12 208 MET A O 1
ATOM 1621 N N . VAL A 1 209 ? 4.289 5.844 -7.773 1.00 9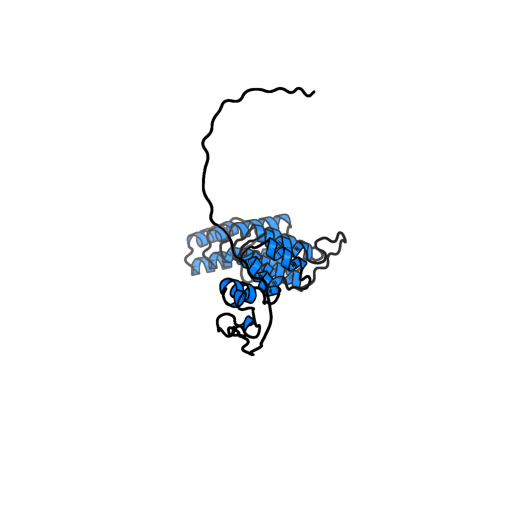1.50 209 VAL A N 1
ATOM 1622 C CA . VAL A 1 209 ? 5.343 6.451 -8.596 1.00 91.50 209 VAL A CA 1
ATOM 1623 C C . VAL A 1 209 ? 5.264 7.974 -8.509 1.00 91.50 209 VAL A C 1
ATOM 1625 O O . VAL A 1 209 ? 6.279 8.613 -8.247 1.00 91.50 209 VAL A O 1
ATOM 1628 N N . GLN A 1 210 ? 4.084 8.575 -8.672 1.00 91.81 210 GLN A N 1
ATOM 1629 C CA . GLN A 1 210 ? 3.910 10.030 -8.573 1.00 91.81 210 GLN A CA 1
ATOM 1630 C C . GLN A 1 210 ? 4.247 10.561 -7.174 1.00 91.81 210 GLN A C 1
ATOM 1632 O O . GLN A 1 210 ? 4.971 11.549 -7.053 1.00 91.81 210 GLN A O 1
ATOM 1637 N N . HIS A 1 211 ? 3.805 9.861 -6.132 1.00 91.44 211 HIS A N 1
ATOM 1638 C CA . HIS A 1 211 ? 4.105 10.161 -4.738 1.00 91.44 211 HIS A CA 1
ATOM 1639 C C . HIS A 1 211 ? 5.622 10.152 -4.496 1.00 91.44 211 HIS A C 1
ATOM 1641 O O . HIS A 1 211 ? 6.189 11.115 -3.984 1.00 91.44 211 HIS A O 1
ATOM 1647 N N . ALA A 1 212 ? 6.330 9.134 -4.987 1.00 89.31 212 ALA A N 1
ATOM 1648 C CA . ALA A 1 212 ? 7.783 9.064 -4.870 1.00 89.31 212 ALA A CA 1
ATOM 1649 C C . ALA A 1 212 ? 8.524 10.206 -5.583 1.00 89.31 212 ALA A C 1
ATOM 1651 O O . ALA A 1 212 ? 9.590 10.621 -5.121 1.00 89.31 212 ALA A O 1
ATOM 1652 N N . HIS A 1 213 ? 7.974 10.737 -6.679 1.00 88.19 213 HIS A N 1
ATOM 1653 C CA . HIS A 1 213 ? 8.517 11.929 -7.339 1.00 88.19 213 HIS A CA 1
ATOM 1654 C C . HIS A 1 213 ? 8.255 13.193 -6.526 1.00 88.19 213 HIS A C 1
ATOM 1656 O O . HIS A 1 213 ? 9.175 13.983 -6.311 1.00 88.19 213 HIS A O 1
ATOM 1662 N N . GLN A 1 214 ? 7.023 13.367 -6.045 1.00 89.44 214 GLN A N 1
ATOM 1663 C CA . GLN A 1 214 ? 6.615 14.515 -5.238 1.00 89.44 214 GLN A CA 1
ATOM 1664 C C . GLN A 1 214 ? 7.486 14.661 -3.983 1.00 89.44 214 GLN A C 1
ATOM 1666 O O . GLN A 1 214 ? 7.989 15.750 -3.707 1.00 89.44 214 GLN A O 1
ATOM 1671 N N . TYR A 1 215 ? 7.741 13.553 -3.286 1.00 87.25 215 TYR A N 1
ATOM 1672 C CA . TYR A 1 215 ? 8.545 13.513 -2.061 1.00 87.25 215 TYR A CA 1
ATOM 1673 C C . TYR A 1 215 ? 10.023 13.146 -2.299 1.00 87.25 215 TYR A C 1
ATOM 1675 O O . TYR A 1 215 ? 10.776 12.939 -1.351 1.00 87.25 215 TYR A O 1
ATOM 1683 N N . ARG A 1 216 ? 10.470 13.106 -3.564 1.00 86.38 216 ARG A N 1
ATOM 1684 C CA . ARG A 1 216 ? 11.879 12.940 -3.983 1.00 86.38 216 ARG A CA 1
ATOM 1685 C C . ARG A 1 216 ? 12.588 11.693 -3.438 1.00 86.38 216 ARG A C 1
ATOM 1687 O O . ARG A 1 216 ? 13.787 11.731 -3.158 1.00 86.38 216 ARG A O 1
ATOM 1694 N N . TYR A 1 217 ? 11.877 10.573 -3.341 1.00 85.25 217 TYR A N 1
ATOM 1695 C CA . TYR A 1 217 ? 12.455 9.284 -2.950 1.00 85.25 217 TYR A CA 1
ATOM 1696 C C . TYR A 1 217 ? 12.399 8.208 -4.043 1.00 85.25 217 TYR A C 1
ATOM 1698 O O . TYR A 1 217 ? 12.782 7.069 -3.793 1.00 85.25 217 TYR A O 1
ATOM 1706 N N . ASN A 1 218 ? 12.008 8.552 -5.272 1.00 82.94 218 ASN A N 1
ATOM 1707 C CA . ASN A 1 218 ? 11.949 7.640 -6.424 1.00 82.94 218 ASN A CA 1
ATOM 1708 C C . ASN A 1 218 ? 13.244 6.830 -6.651 1.00 82.94 218 ASN A C 1
ATOM 1710 O O . ASN A 1 218 ? 13.183 5.650 -6.983 1.00 82.94 218 ASN A O 1
ATOM 1714 N N . GLN A 1 219 ? 14.417 7.416 -6.386 1.00 79.12 219 GLN A N 1
ATOM 1715 C CA . GLN A 1 219 ? 15.704 6.714 -6.490 1.00 79.12 219 GLN A CA 1
ATOM 1716 C C . GLN A 1 219 ? 15.848 5.553 -5.491 1.00 79.12 219 GLN A C 1
ATOM 1718 O O . GLN A 1 219 ? 16.593 4.610 -5.749 1.00 79.12 219 GLN A O 1
ATOM 1723 N N . ARG A 1 220 ? 15.131 5.580 -4.357 1.00 79.69 220 ARG A N 1
ATOM 1724 C CA . ARG A 1 220 ? 15.167 4.506 -3.350 1.00 79.69 220 ARG A CA 1
ATOM 1725 C C . ARG A 1 220 ? 14.556 3.207 -3.856 1.00 79.69 220 ARG A C 1
ATOM 1727 O O . ARG A 1 220 ? 14.999 2.148 -3.423 1.00 79.69 220 ARG A O 1
ATOM 1734 N N . PHE A 1 221 ? 13.633 3.272 -4.814 1.00 76.81 221 PHE A N 1
ATOM 1735 C CA . PHE A 1 221 ? 13.093 2.077 -5.462 1.00 76.81 221 PHE A CA 1
ATOM 1736 C C . PHE A 1 221 ? 14.143 1.318 -6.286 1.00 76.81 221 PHE A C 1
ATOM 1738 O O . PHE A 1 221 ? 14.041 0.103 -6.414 1.00 76.81 221 PHE A O 1
ATOM 1745 N N . SER A 1 222 ? 15.178 2.004 -6.778 1.00 69.81 222 SER A N 1
ATOM 1746 C CA . SER A 1 222 ? 16.246 1.407 -7.593 1.00 69.81 222 SER A CA 1
ATOM 1747 C C . SER A 1 222 ? 17.388 0.802 -6.761 1.00 69.81 222 SER A C 1
ATOM 1749 O O . SER A 1 222 ? 18.154 -0.018 -7.259 1.00 69.81 222 SER A O 1
ATOM 1751 N N . ILE A 1 223 ? 17.560 1.238 -5.506 1.00 63.09 223 ILE A N 1
ATOM 1752 C CA . ILE A 1 223 ? 18.778 0.975 -4.713 1.00 63.09 223 ILE A CA 1
ATOM 1753 C C . ILE A 1 223 ? 18.789 -0.431 -4.088 1.00 63.09 223 ILE A C 1
ATOM 1755 O O . ILE A 1 223 ? 19.863 -0.939 -3.768 1.00 63.09 223 ILE A O 1
ATOM 1759 N N . TRP A 1 224 ? 17.627 -1.070 -3.908 1.00 55.75 224 TRP A N 1
ATOM 1760 C CA . TRP A 1 224 ? 17.493 -2.102 -2.874 1.00 55.75 224 TRP A CA 1
ATOM 1761 C C . TRP A 1 224 ? 17.209 -3.545 -3.277 1.00 55.75 224 TRP A C 1
ATOM 1763 O O . TRP A 1 224 ? 17.170 -4.367 -2.364 1.00 55.75 224 TRP A O 1
ATOM 1773 N N . ALA A 1 225 ? 17.049 -3.925 -4.550 1.00 52.94 225 ALA A N 1
ATOM 1774 C CA . ALA A 1 225 ? 16.529 -5.272 -4.801 1.00 52.94 225 ALA A CA 1
ATOM 1775 C C . ALA A 1 225 ? 17.224 -6.117 -5.873 1.00 52.94 225 ALA A C 1
ATOM 1777 O O . ALA A 1 225 ? 17.452 -5.721 -7.015 1.00 52.94 225 ALA A O 1
ATOM 1778 N N . SER A 1 226 ? 17.454 -7.362 -5.452 1.00 56.91 226 SER A N 1
ATOM 1779 C CA . SER A 1 226 ? 17.647 -8.566 -6.255 1.00 56.91 226 SER A CA 1
ATOM 1780 C C . SER A 1 226 ? 16.401 -8.971 -7.064 1.00 56.91 226 SER A C 1
ATOM 1782 O O . SER A 1 226 ? 16.550 -9.768 -7.989 1.00 56.91 226 SER A O 1
ATOM 1784 N N . VAL A 1 227 ? 15.211 -8.434 -6.743 1.00 60.09 227 VAL A N 1
ATOM 1785 C CA . VAL A 1 227 ? 13.919 -8.674 -7.422 1.00 60.09 227 VAL A CA 1
ATOM 1786 C C . VAL A 1 227 ? 13.172 -7.352 -7.594 1.00 60.09 227 VAL A C 1
ATOM 1788 O O . VAL A 1 227 ? 12.949 -6.625 -6.629 1.00 60.09 227 VAL A O 1
ATOM 1791 N N . ASP A 1 228 ? 12.783 -7.024 -8.822 1.00 79.88 228 ASP A N 1
ATOM 1792 C CA . ASP A 1 228 ? 12.294 -5.685 -9.154 1.00 79.88 228 ASP A CA 1
ATOM 1793 C C . ASP A 1 228 ? 10.753 -5.570 -9.254 1.00 79.88 228 ASP A C 1
ATOM 1795 O O . ASP A 1 228 ? 10.072 -6.560 -9.515 1.00 79.88 228 ASP A O 1
ATOM 1799 N N . THR A 1 229 ? 10.164 -4.375 -9.102 1.00 87.00 229 THR A N 1
ATOM 1800 C CA . THR A 1 229 ? 8.708 -4.144 -9.260 1.00 87.00 229 THR A CA 1
ATOM 1801 C C . THR A 1 229 ? 8.259 -4.538 -10.664 1.00 87.00 229 THR A C 1
ATOM 1803 O O . THR A 1 229 ? 7.214 -5.160 -10.855 1.00 87.00 229 THR A O 1
ATOM 1806 N N . LEU A 1 230 ? 9.087 -4.228 -11.665 1.00 87.75 230 LEU A N 1
ATOM 1807 C CA . LEU A 1 230 ? 8.847 -4.631 -13.045 1.00 87.75 230 LEU A CA 1
ATOM 1808 C C . LEU A 1 230 ? 8.832 -6.161 -13.197 1.00 87.75 230 LEU A C 1
ATOM 1810 O O . LEU A 1 230 ? 8.016 -6.694 -13.946 1.00 87.75 230 LEU A O 1
ATOM 1814 N N . GLU A 1 231 ? 9.684 -6.879 -12.458 1.00 88.81 231 GLU A N 1
ATOM 1815 C CA . GLU A 1 231 ? 9.660 -8.345 -12.421 1.00 88.81 231 GLU A CA 1
ATOM 1816 C C . GLU A 1 231 ? 8.354 -8.864 -11.811 1.00 88.81 231 GLU A C 1
ATOM 1818 O O . GLU A 1 231 ? 7.767 -9.770 -12.394 1.00 88.81 231 GLU A O 1
ATOM 1823 N N . HIS A 1 232 ? 7.836 -8.259 -10.735 1.00 89.75 232 HIS A N 1
ATOM 1824 C CA . HIS A 1 232 ? 6.528 -8.621 -10.169 1.00 89.75 232 HIS A CA 1
ATOM 1825 C C . HIS A 1 232 ? 5.386 -8.416 -11.173 1.00 89.75 232 HIS A C 1
ATOM 1827 O O . HIS A 1 232 ? 4.569 -9.317 -11.364 1.00 89.75 232 HIS A O 1
ATOM 1833 N N . ALA A 1 233 ? 5.357 -7.284 -11.883 1.00 92.44 233 ALA A N 1
ATOM 1834 C CA . ALA A 1 233 ? 4.346 -7.023 -12.911 1.00 92.44 233 ALA A CA 1
ATOM 1835 C C . ALA A 1 233 ? 4.391 -8.056 -14.050 1.00 92.44 233 ALA A C 1
ATOM 1837 O O . ALA A 1 233 ? 3.355 -8.578 -14.470 1.00 92.44 233 ALA A O 1
ATOM 1838 N N . LEU A 1 234 ? 5.590 -8.399 -14.531 1.00 91.19 234 LEU A N 1
ATOM 1839 C CA . LEU A 1 234 ? 5.782 -9.431 -15.555 1.00 91.19 234 LEU A CA 1
ATOM 1840 C C . LEU A 1 234 ? 5.447 -10.830 -15.027 1.00 91.19 234 LEU A C 1
ATOM 1842 O O . LEU A 1 234 ? 4.856 -11.640 -15.745 1.00 91.19 234 LEU A O 1
ATOM 1846 N N . ALA A 1 235 ? 5.766 -11.101 -13.762 1.00 89.38 235 ALA A N 1
ATOM 1847 C CA . ALA A 1 235 ? 5.441 -12.344 -13.083 1.00 89.38 235 ALA A CA 1
ATOM 1848 C C . ALA A 1 235 ? 3.933 -12.506 -12.809 1.00 89.38 235 ALA A C 1
ATOM 1850 O O . ALA A 1 235 ? 3.430 -13.628 -12.744 1.00 89.38 235 ALA A O 1
ATOM 1851 N N . GLY A 1 236 ? 3.184 -11.414 -12.709 1.00 87.94 236 GLY A N 1
ATOM 1852 C CA . GLY A 1 236 ? 1.720 -11.439 -12.709 1.00 87.94 236 GLY A CA 1
ATOM 1853 C C . GLY A 1 236 ? 1.106 -11.459 -14.117 1.00 87.94 236 GLY A C 1
ATOM 1854 O O . GLY A 1 236 ? -0.085 -11.702 -14.272 1.00 87.94 236 GLY A O 1
ATOM 1855 N N . GLY A 1 237 ? 1.903 -11.232 -15.172 1.00 89.81 237 GLY A N 1
ATOM 1856 C CA . GLY A 1 237 ? 1.401 -11.065 -16.543 1.00 89.81 237 GLY A CA 1
ATOM 1857 C C . GLY A 1 237 ? 0.679 -9.728 -16.768 1.00 89.81 237 GLY A C 1
ATOM 1858 O O . GLY A 1 237 ? -0.066 -9.568 -17.735 1.00 89.81 237 GLY A O 1
ATOM 1859 N N . HIS A 1 238 ? 0.892 -8.749 -15.890 1.00 93.81 238 HIS A N 1
ATOM 1860 C CA . HIS A 1 238 ? 0.198 -7.466 -15.888 1.00 93.81 238 HIS A CA 1
ATOM 1861 C C . HIS A 1 238 ? 0.876 -6.462 -16.824 1.00 93.81 238 HIS A C 1
ATOM 1863 O O . HIS A 1 238 ? 1.572 -5.535 -16.406 1.00 93.81 238 HIS A O 1
ATOM 1869 N N . LEU A 1 239 ? 0.646 -6.636 -18.128 1.00 91.81 239 LEU A N 1
ATOM 1870 C CA . LEU A 1 239 ? 1.307 -5.850 -19.177 1.00 91.81 239 LEU A CA 1
ATOM 1871 C C . LEU A 1 239 ? 1.024 -4.345 -19.077 1.00 91.81 239 LEU A C 1
ATOM 1873 O O . LEU A 1 239 ? 1.887 -3.547 -19.420 1.00 91.81 239 LEU A O 1
ATOM 1877 N N . GLY A 1 240 ? -0.163 -3.942 -18.608 1.00 92.62 240 GLY A N 1
ATOM 1878 C CA . GLY A 1 240 ? -0.497 -2.526 -18.410 1.00 92.62 240 GLY A CA 1
ATOM 1879 C C . GLY A 1 240 ? 0.427 -1.851 -17.394 1.00 92.62 240 GLY A C 1
ATOM 1880 O O . GLY A 1 240 ? 0.949 -0.771 -17.659 1.00 92.62 240 GLY A O 1
ATOM 1881 N N . VAL A 1 241 ? 0.697 -2.536 -16.281 1.00 93.75 241 VAL A N 1
ATOM 1882 C CA . VAL A 1 241 ? 1.650 -2.082 -15.263 1.00 93.75 241 VAL A CA 1
ATOM 1883 C C . VAL A 1 241 ? 3.076 -2.123 -15.801 1.00 93.75 241 VAL A C 1
ATOM 1885 O O . VAL A 1 241 ? 3.782 -1.125 -15.709 1.00 93.75 241 VAL A O 1
ATOM 1888 N N . ALA A 1 242 ? 3.494 -3.235 -16.413 1.00 91.81 242 ALA A N 1
ATOM 1889 C CA . ALA A 1 242 ? 4.853 -3.372 -16.937 1.00 91.81 242 ALA A CA 1
ATOM 1890 C C . ALA A 1 242 ? 5.185 -2.288 -17.976 1.00 91.81 242 ALA A C 1
ATOM 1892 O O . ALA A 1 242 ? 6.237 -1.662 -17.899 1.00 91.81 242 ALA A O 1
ATOM 1893 N N . ASN A 1 243 ? 4.266 -2.015 -18.906 1.00 91.06 243 ASN A N 1
ATOM 1894 C CA . ASN A 1 243 ? 4.432 -0.955 -19.898 1.00 91.06 243 ASN A CA 1
ATOM 1895 C C . ASN A 1 243 ? 4.533 0.428 -19.248 1.00 91.06 243 ASN A C 1
ATOM 1897 O O . ASN A 1 243 ? 5.418 1.192 -19.615 1.00 91.06 243 ASN A O 1
ATOM 1901 N N . PHE A 1 244 ? 3.676 0.730 -18.267 1.00 92.00 244 PHE A N 1
ATOM 1902 C CA . PHE A 1 244 ? 3.748 1.992 -17.530 1.00 92.00 244 PHE A CA 1
ATOM 1903 C C . PHE A 1 244 ? 5.103 2.168 -16.833 1.00 92.00 244 PHE A C 1
ATOM 1905 O O . PHE A 1 244 ? 5.701 3.234 -16.932 1.00 92.00 244 PHE A O 1
ATOM 1912 N N . LEU A 1 245 ? 5.611 1.122 -16.175 1.00 89.62 245 LEU A N 1
ATOM 1913 C CA . LEU A 1 245 ? 6.906 1.160 -15.493 1.00 89.62 245 LEU A CA 1
ATOM 1914 C C . LEU A 1 245 ? 8.075 1.336 -16.475 1.00 89.62 245 LEU A C 1
ATOM 1916 O O . LEU A 1 245 ? 8.995 2.089 -16.178 1.00 89.62 245 LEU A O 1
ATOM 1920 N N . ILE A 1 246 ? 8.031 0.687 -17.646 1.00 86.88 246 ILE A N 1
ATOM 1921 C CA . ILE A 1 246 ? 9.053 0.832 -18.700 1.00 86.88 246 ILE A CA 1
ATOM 1922 C C . ILE A 1 246 ? 9.053 2.249 -19.287 1.00 86.88 246 ILE A C 1
ATOM 1924 O O . ILE A 1 246 ? 10.120 2.813 -19.519 1.00 86.88 246 ILE A O 1
ATOM 1928 N N . ASP A 1 247 ? 7.871 2.818 -19.531 1.00 85.88 247 ASP A N 1
ATOM 1929 C CA . ASP A 1 247 ? 7.734 4.163 -20.100 1.00 85.88 247 ASP A CA 1
ATOM 1930 C C . ASP A 1 247 ? 8.184 5.253 -19.117 1.00 85.88 247 ASP A C 1
ATOM 1932 O O . ASP A 1 247 ? 8.608 6.335 -19.527 1.00 85.88 247 ASP A O 1
ATOM 1936 N N . TYR A 1 248 ? 8.102 4.976 -17.816 1.00 79.00 248 TYR A N 1
ATOM 1937 C CA . TYR A 1 248 ? 8.478 5.912 -16.767 1.00 79.00 248 TYR A CA 1
ATOM 1938 C C . TYR A 1 248 ? 9.983 5.816 -16.449 1.00 79.00 248 TYR A C 1
ATOM 1940 O O . TYR A 1 248 ? 10.402 5.150 -15.503 1.00 79.00 248 TYR A O 1
ATOM 1948 N N . SER A 1 249 ? 10.809 6.511 -17.240 1.00 61.34 249 SER A N 1
ATOM 1949 C CA . SER A 1 249 ? 12.284 6.440 -17.212 1.00 61.34 249 SER A CA 1
ATOM 1950 C C . SER A 1 249 ? 12.974 7.051 -15.986 1.00 61.34 249 SER A C 1
ATOM 1952 O O . SER A 1 249 ? 14.191 6.938 -15.854 1.00 61.34 249 SER A O 1
ATOM 1954 N N . ASP A 1 250 ? 12.237 7.726 -15.105 1.00 73.38 250 ASP A N 1
ATOM 1955 C CA . ASP A 1 250 ? 12.827 8.408 -13.943 1.00 73.38 250 ASP A CA 1
ATOM 1956 C C . ASP A 1 250 ? 13.170 7.447 -12.789 1.00 73.38 250 ASP A C 1
ATOM 1958 O O . ASP A 1 250 ? 13.863 7.832 -11.841 1.00 73.38 250 ASP A O 1
ATOM 1962 N N . ILE A 1 251 ? 12.693 6.198 -12.852 1.00 79.00 251 ILE A N 1
ATOM 1963 C CA . ILE A 1 251 ? 13.072 5.120 -11.934 1.00 79.00 251 ILE A CA 1
ATOM 1964 C C . ILE A 1 251 ? 13.870 4.081 -12.723 1.00 79.00 251 ILE A C 1
ATOM 1966 O O . ILE A 1 251 ? 13.435 3.591 -13.764 1.00 79.00 251 ILE A O 1
ATOM 1970 N N . PHE A 1 252 ? 15.056 3.739 -12.222 1.00 79.00 252 PHE A N 1
ATOM 1971 C CA . PHE A 1 252 ? 15.946 2.787 -12.876 1.00 79.00 252 PHE A CA 1
ATOM 1972 C C . PHE A 1 252 ? 15.553 1.355 -12.509 1.00 79.00 252 PHE A C 1
ATOM 1974 O O . PHE A 1 252 ? 16.015 0.807 -11.510 1.00 79.00 252 PHE A O 1
ATOM 1981 N N . TRP A 1 253 ? 14.716 0.748 -13.347 1.00 83.69 253 TRP A N 1
ATOM 1982 C CA . TRP A 1 253 ? 14.343 -0.661 -13.241 1.00 83.69 253 TRP A CA 1
ATOM 1983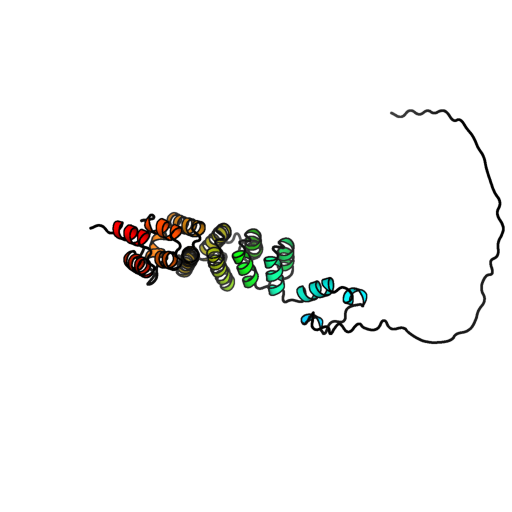 C C . TRP A 1 253 ? 15.449 -1.591 -13.764 1.00 83.69 253 TRP A C 1
ATOM 1985 O O . TRP A 1 253 ? 16.211 -1.253 -14.675 1.00 83.69 253 TRP A O 1
ATOM 1995 N N . ASN A 1 254 ? 15.511 -2.816 -13.246 1.00 84.12 254 ASN A N 1
ATOM 1996 C CA . ASN A 1 254 ? 16.385 -3.882 -13.723 1.00 84.12 254 ASN A CA 1
ATOM 1997 C C . ASN A 1 254 ? 15.844 -4.478 -15.032 1.00 84.12 254 ASN A C 1
ATOM 1999 O O . ASN A 1 254 ? 15.339 -5.603 -15.089 1.00 84.12 254 ASN A O 1
ATOM 2003 N N . LEU A 1 255 ? 15.990 -3.711 -16.113 1.00 84.50 255 LEU A N 1
ATOM 2004 C CA . LEU A 1 255 ? 15.541 -4.076 -17.458 1.00 84.50 255 LEU A CA 1
ATOM 2005 C C . LEU A 1 255 ? 16.140 -5.404 -17.938 1.00 84.50 255 LEU A C 1
ATOM 2007 O O . LEU A 1 255 ? 15.479 -6.164 -18.640 1.00 84.50 255 LEU A O 1
ATOM 2011 N N . LYS A 1 256 ? 17.373 -5.729 -17.525 1.00 84.38 256 LYS A N 1
ATOM 2012 C CA . LYS A 1 256 ? 18.019 -7.000 -17.878 1.00 84.38 256 LYS A CA 1
ATOM 2013 C C . LYS A 1 256 ? 17.255 -8.187 -17.295 1.00 84.38 256 LYS A C 1
ATOM 2015 O O . LYS A 1 256 ? 16.982 -9.149 -18.010 1.00 84.38 256 LYS A O 1
ATOM 2020 N N . ARG A 1 257 ? 16.916 -8.132 -16.004 1.00 85.75 257 ARG A N 1
ATOM 2021 C CA . ARG A 1 257 ? 16.134 -9.183 -15.343 1.00 85.75 257 ARG A CA 1
ATOM 2022 C C . ARG A 1 257 ? 14.716 -9.242 -15.905 1.00 85.75 257 ARG A C 1
ATOM 2024 O O . ARG A 1 257 ? 14.246 -10.329 -16.226 1.00 85.75 257 ARG A O 1
ATOM 2031 N N . ALA A 1 258 ? 14.090 -8.085 -16.107 1.00 86.38 258 ALA A N 1
ATOM 2032 C CA . ALA A 1 258 ? 12.767 -7.979 -16.710 1.00 86.38 258 ALA A CA 1
ATOM 2033 C C . ALA A 1 258 ? 12.706 -8.615 -18.111 1.00 86.38 258 ALA A C 1
ATOM 2035 O O . ALA A 1 258 ? 11.773 -9.356 -18.405 1.00 86.38 258 ALA A O 1
ATOM 2036 N N . PHE A 1 259 ? 13.726 -8.410 -18.950 1.00 87.44 259 PHE A N 1
ATOM 2037 C CA . PHE A 1 259 ? 13.815 -9.041 -20.267 1.00 87.44 259 PHE A CA 1
ATOM 2038 C C . PHE A 1 259 ? 13.844 -10.573 -20.176 1.00 87.44 259 PHE A C 1
ATOM 2040 O O . PHE A 1 259 ? 13.108 -11.248 -20.892 1.00 87.44 259 PHE A O 1
ATOM 2047 N N . VAL A 1 260 ? 14.654 -11.130 -19.267 1.00 88.50 260 VAL A N 1
ATOM 2048 C CA . VAL A 1 260 ? 14.729 -12.587 -19.053 1.00 88.50 260 VAL A CA 1
ATOM 2049 C C . VAL A 1 260 ? 13.367 -13.143 -18.637 1.00 88.50 260 VAL A C 1
ATOM 2051 O O . VAL A 1 260 ? 12.889 -14.092 -19.252 1.00 88.50 260 VAL A O 1
ATOM 2054 N N . VAL A 1 261 ? 12.706 -12.513 -17.663 1.00 88.94 261 VAL A N 1
ATOM 2055 C CA . VAL A 1 261 ? 11.385 -12.946 -17.177 1.00 88.94 261 VAL A CA 1
ATOM 2056 C C . VAL A 1 261 ? 10.316 -12.825 -18.267 1.00 88.94 261 VAL A C 1
ATOM 2058 O O . VAL A 1 261 ? 9.474 -13.712 -18.410 1.00 88.94 261 VAL A O 1
ATOM 2061 N N . ALA A 1 262 ? 10.358 -11.763 -19.079 1.00 89.50 262 ALA A N 1
ATOM 2062 C CA . ALA A 1 262 ? 9.461 -11.603 -20.219 1.00 89.50 262 ALA A CA 1
ATOM 2063 C C . ALA A 1 262 ? 9.640 -12.740 -21.240 1.00 89.50 262 ALA A C 1
ATOM 2065 O O . ALA A 1 262 ? 8.650 -13.312 -21.694 1.00 89.50 262 ALA A O 1
ATOM 2066 N N . MET A 1 263 ? 10.882 -13.122 -21.548 1.00 89.31 263 MET A N 1
ATOM 2067 C CA . MET A 1 263 ? 11.184 -14.233 -22.457 1.00 89.31 263 MET A CA 1
ATOM 2068 C C . MET A 1 263 ? 10.762 -15.592 -21.889 1.00 89.31 263 MET A C 1
ATOM 2070 O O . MET A 1 263 ? 10.125 -16.370 -22.598 1.00 89.31 263 MET A O 1
ATOM 2074 N N . GLU A 1 264 ? 11.049 -15.864 -20.613 1.00 90.50 264 GLU A N 1
ATOM 2075 C CA . GLU A 1 264 ? 10.635 -17.096 -19.919 1.00 90.50 264 GLU A CA 1
ATOM 2076 C C . GLU A 1 264 ? 9.111 -17.284 -19.932 1.00 90.50 264 GLU A C 1
ATOM 2078 O O . GLU A 1 264 ? 8.618 -18.410 -19.986 1.00 90.50 264 GLU A O 1
ATOM 2083 N N . ARG A 1 265 ? 8.357 -16.180 -19.928 1.00 88.50 265 ARG A N 1
ATOM 2084 C CA . ARG A 1 265 ? 6.888 -16.176 -19.958 1.00 88.50 265 ARG A CA 1
ATOM 2085 C C . ARG A 1 265 ? 6.279 -16.023 -21.350 1.00 88.50 265 ARG A C 1
ATOM 2087 O O . ARG A 1 265 ? 5.057 -15.986 -21.467 1.00 88.50 265 ARG A O 1
ATOM 2094 N N . GLY A 1 266 ? 7.095 -15.928 -22.401 1.00 89.31 266 GLY A N 1
ATOM 2095 C CA . GLY A 1 266 ? 6.621 -15.747 -23.776 1.00 89.31 266 GLY A CA 1
ATOM 2096 C C . GLY A 1 266 ? 5.995 -14.373 -24.060 1.00 89.31 266 GLY A C 1
ATOM 2097 O O . GLY A 1 266 ? 5.222 -14.235 -25.005 1.00 89.31 266 GLY A O 1
ATOM 2098 N N . LEU A 1 267 ? 6.319 -13.348 -23.265 1.00 89.31 267 LEU A N 1
ATOM 2099 C CA . LEU A 1 267 ? 5.838 -11.969 -23.409 1.00 89.31 267 LEU A CA 1
ATOM 2100 C C . LEU A 1 267 ? 6.677 -11.197 -24.443 1.00 89.31 267 LEU A C 1
ATOM 2102 O O . LEU A 1 267 ? 7.358 -10.224 -24.113 1.00 89.31 267 LEU A O 1
ATOM 2106 N N . THR A 1 268 ? 6.636 -11.638 -25.702 1.00 86.25 268 THR A N 1
ATOM 2107 C CA . THR A 1 268 ? 7.504 -11.130 -26.783 1.00 86.25 268 THR A CA 1
ATOM 2108 C C . THR A 1 268 ? 7.354 -9.629 -27.027 1.00 86.25 268 THR A C 1
ATOM 2110 O O . THR A 1 268 ? 8.352 -8.934 -27.164 1.00 86.25 268 THR A O 1
ATOM 2113 N N . THR A 1 269 ? 6.131 -9.096 -26.977 1.00 88.44 269 THR A N 1
ATOM 2114 C CA . THR A 1 269 ? 5.868 -7.661 -27.183 1.00 88.44 269 THR A CA 1
ATOM 2115 C C . THR A 1 269 ? 6.529 -6.776 -26.128 1.00 88.44 269 THR A C 1
ATOM 2117 O O . THR A 1 269 ? 7.015 -5.692 -26.444 1.00 88.44 269 THR A O 1
ATOM 2120 N N . VAL A 1 270 ? 6.563 -7.230 -24.872 1.00 86.81 270 VAL A N 1
ATOM 2121 C CA . VAL A 1 270 ? 7.214 -6.493 -23.783 1.00 86.81 270 VAL A CA 1
ATOM 2122 C C . VAL A 1 270 ? 8.724 -6.694 -23.828 1.00 86.81 270 VAL A C 1
ATOM 2124 O O . VAL A 1 270 ? 9.458 -5.737 -23.602 1.00 86.81 270 VAL A O 1
ATOM 2127 N N . ALA A 1 271 ? 9.198 -7.891 -24.181 1.00 86.81 271 ALA A N 1
ATOM 2128 C CA . ALA A 1 271 ? 10.621 -8.153 -24.381 1.00 86.81 271 ALA A CA 1
ATOM 2129 C C . ALA A 1 271 ? 11.215 -7.260 -25.486 1.00 86.81 271 ALA A C 1
ATOM 2131 O O . ALA A 1 271 ? 12.242 -6.624 -25.256 1.00 86.81 271 ALA A O 1
ATOM 2132 N N . ASP A 1 272 ? 10.537 -7.133 -26.630 1.00 86.56 272 ASP A N 1
ATOM 2133 C CA . ASP A 1 272 ? 10.943 -6.246 -27.729 1.00 86.56 272 ASP A CA 1
ATOM 2134 C C . ASP A 1 272 ? 10.969 -4.778 -27.288 1.00 86.56 272 ASP A C 1
ATOM 2136 O O . ASP A 1 272 ? 11.880 -4.023 -27.630 1.00 86.56 272 ASP A O 1
ATOM 2140 N N . ARG A 1 273 ? 9.991 -4.370 -26.472 1.00 85.94 273 ARG A N 1
ATOM 2141 C CA . ARG A 1 273 ? 9.923 -3.011 -25.932 1.00 85.94 273 ARG A CA 1
ATOM 2142 C C . ARG A 1 273 ? 11.065 -2.725 -24.961 1.00 85.94 273 ARG A C 1
ATOM 2144 O O . ARG A 1 273 ? 11.705 -1.688 -25.084 1.00 85.94 273 ARG A O 1
ATOM 2151 N N . ILE A 1 274 ? 11.359 -3.652 -24.047 1.00 84.94 274 ILE A N 1
ATOM 2152 C CA . ILE A 1 274 ? 12.512 -3.563 -23.141 1.00 84.94 274 ILE A CA 1
ATOM 2153 C C . ILE A 1 274 ? 13.817 -3.514 -23.950 1.00 84.94 274 ILE A C 1
ATOM 2155 O O . ILE A 1 274 ? 14.687 -2.700 -23.651 1.00 84.94 274 ILE A O 1
ATOM 2159 N N . ALA A 1 275 ? 13.940 -4.335 -25.000 1.00 82.81 275 ALA A N 1
ATOM 2160 C CA . ALA A 1 275 ? 15.097 -4.334 -25.893 1.00 82.81 275 ALA A CA 1
ATOM 2161 C C . ALA A 1 275 ? 15.294 -2.975 -26.585 1.00 82.81 275 ALA A C 1
ATOM 2163 O O . ALA A 1 275 ? 16.423 -2.505 -26.683 1.00 82.81 275 ALA A O 1
ATOM 2164 N N . GLY A 1 276 ? 14.205 -2.317 -26.994 1.00 82.19 276 GLY A N 1
ATOM 2165 C CA . GLY A 1 276 ? 14.238 -0.981 -27.594 1.00 82.19 276 GLY A CA 1
ATOM 2166 C C . GLY A 1 276 ? 14.660 0.150 -26.645 1.00 82.19 276 GLY A C 1
ATOM 2167 O O . GLY A 1 276 ? 15.048 1.212 -27.124 1.00 82.19 276 GLY A O 1
ATOM 2168 N N . VAL A 1 277 ? 14.607 -0.057 -25.323 1.00 80.00 277 VAL A N 1
ATOM 2169 C CA . VAL A 1 277 ? 15.066 0.928 -24.323 1.00 80.00 277 VAL A CA 1
ATOM 2170 C C . VAL A 1 277 ? 16.586 0.876 -24.124 1.00 80.00 277 VAL A C 1
ATOM 2172 O O . VAL A 1 277 ? 17.180 1.876 -23.721 1.00 80.00 277 VAL A O 1
ATOM 2175 N N . PHE A 1 278 ? 17.248 -0.246 -24.430 1.00 68.06 278 PHE A N 1
ATOM 2176 C CA . PHE A 1 278 ? 18.709 -0.315 -24.389 1.00 68.06 278 PHE A CA 1
ATOM 2177 C C . PHE A 1 278 ? 19.306 0.475 -25.569 1.00 68.06 278 PHE A C 1
ATOM 2179 O O . PHE A 1 278 ? 19.039 0.127 -26.721 1.00 68.06 278 PHE A O 1
ATOM 2186 N N . PRO A 1 279 ? 20.124 1.520 -25.334 1.00 54.88 279 PRO A N 1
ATOM 2187 C CA . PRO A 1 279 ? 20.864 2.149 -26.420 1.00 54.88 279 PRO A CA 1
ATOM 2188 C C . PRO A 1 279 ? 21.880 1.150 -26.996 1.00 54.88 279 PRO A C 1
ATOM 2190 O O . PRO A 1 279 ? 22.529 0.420 -26.242 1.00 54.88 279 PRO A O 1
ATOM 2193 N N . ALA A 1 280 ? 21.967 1.112 -28.330 1.00 44.16 280 ALA A N 1
ATOM 2194 C CA . ALA A 1 280 ? 22.936 0.317 -29.089 1.00 44.16 280 ALA A CA 1
ATOM 2195 C C . ALA A 1 280 ? 24.387 0.758 -28.846 1.00 44.16 280 ALA A C 1
ATOM 2197 O O . ALA A 1 280 ? 24.610 1.972 -28.627 1.00 44.16 280 ALA A O 1
#

InterPro domains:
  IPR036770 Ankyrin repeat-containing domain superfamily [G3DSA:1.25.40.20] (77-269)
  IPR036770 Ankyrin repeat-containing domain superfamily [SSF48403] (82-251)
  IPR052050 Secreted Effector and Ankyrin Repeat [PTHR46586] (76-249)

Foldseek 3Di:
DDDDDDDDDDDDDDDYDDDDDDDDDDDDDDDDDDDDDPDPPQPQLCDPPQVLCNPPGDDPVQSVDVVSSVVVSLVSDDLQSVLLVCLLVVVLVSNLVSCVVCVPHDCLNSLLSCLLVLVQSSNVRVCVSFQQSPDPPPDRAGDPSVLVSLLVSLLNNLLNLNQVSVVVSLVVNCSNCVVPVDPSSLVSLLSSLLSNLLNQNQSNNVVSCVVCVVVVNLASQQPDDPAHSLLSNLNSVNVVNNVVVLVPPPHDTPLVVSLVSCVVVVVVVSNVSSVVVDDD

pLDDT: mean 75.82, std 20.31, range [27.78, 98.0]